Protein AF-A0A3D4UV25-F1 (afdb_monomer)

Solvent-accessible surface area (backbone atoms only — not comparable to full-atom values): 16258 Å² total; per-residue (Å²): 120,81,22,69,70,37,83,68,97,74,70,83,81,81,76,84,89,84,85,90,83,86,88,82,89,86,90,84,88,84,86,87,83,87,85,79,83,88,78,89,82,81,85,87,82,91,79,83,92,78,91,78,96,72,92,71,80,74,75,76,76,70,78,67,62,40,80,43,75,57,97,85,44,80,42,79,39,42,65,65,55,51,53,50,47,52,51,49,50,51,51,49,52,51,51,52,51,51,52,52,50,51,51,54,51,52,52,51,51,51,51,52,51,48,51,52,49,53,49,53,52,50,54,50,52,52,51,50,53,52,53,51,50,51,54,50,53,65,68,69,34,72,62,55,61,51,33,48,74,76,38,53,67,63,32,52,52,51,53,51,52,50,53,52,51,50,52,50,51,50,51,52,52,49,52,51,50,49,51,53,49,49,53,51,50,53,52,41,50,55,24,46,53,54,30,33,75,77,34,61,52,65,68,31,94,86,40,18,68,61,47,49,52,52,48,53,53,47,45,40,76,76,68,49,50,72,65,60,50,26,46,40,43,60,34,67,59,53,53,54,50,50,52,53,44,53,51,50,54,49,60,69,43,46,65,57,52,52,54,50,62,73,68,50,81,80,90,126

pLDDT: mean 77.45, std 23.45, range [26.19, 97.38]

Mean predicted aligned error: 16.04 Å

Sequence (268 aa):
IAGILDPKKGQPKKKPEEPKAEPSEAPETQEVQNSQAQSEATNEQASENTETEETTTELQEEPNLHQVKVQGQEIEVSLDELKAGYSRDSDYRQKTHNLGIEKRELDSQRESLRQTYDTRLSELNELIATADATVRQEQGSEDLQKLWEEDPTAAARLDYQMRQRNRQLDDVRTKAREAQTKQYEDFLNTQRELAAQKIPEYNDPNKADQFKVNMRNSLRSYGFNDQEIGQLADHRFLMVARDAMSYKNLKDKKPIVQKKVANAPKVV

Foldseek 3Di:
DFALLDPPPDDPPPDDDDDDDDDDDDDDDDDDDDDDDDDDDDDDDDDDDDDDDDPDPPPPPPQPWDFDADPRDTDTDGPVVVVVVVVVVVVVVVVVVVVVVVVVVVVVVVVVVVVVLVVVLVVLVVVLVVLVVVLCCVVPDPVLVVCCVVPVVVSVVVVVVSVVSVVVSVVSVVVSVVSVVVVLVVLLVVQNVVLCVVPVQCPPPVRNVVLSVLLVVLVVVVVDDPVNSRHHHHSVVVVVSVVSSVVVVVVVCVVVVVVVVVPDDDDD

Structure (mmCIF, N/CA/C/O backbone):
data_AF-A0A3D4UV25-F1
#
_entry.id   AF-A0A3D4UV25-F1
#
loop_
_atom_site.group_PDB
_atom_site.id
_atom_site.type_symbol
_atom_site.label_atom_id
_atom_site.label_alt_id
_atom_site.label_comp_id
_atom_site.label_asym_id
_atom_site.label_entity_id
_atom_site.label_seq_id
_atom_site.pdbx_PDB_ins_code
_atom_site.Cartn_x
_atom_site.Cartn_y
_atom_site.Cartn_z
_atom_site.occupancy
_atom_site.B_iso_or_equiv
_atom_site.auth_seq_id
_atom_site.auth_comp_id
_atom_site.auth_asym_id
_atom_site.auth_atom_id
_atom_site.pdbx_PDB_model_num
ATOM 1 N N . ILE A 1 1 ? -2.736 -10.925 -5.682 1.00 62.03 1 ILE A N 1
ATOM 2 C CA . ILE A 1 1 ? -2.041 -10.492 -4.450 1.00 62.03 1 ILE A CA 1
ATOM 3 C C . ILE A 1 1 ? -2.816 -11.051 -3.258 1.00 62.03 1 ILE A C 1
ATOM 5 O O . ILE A 1 1 ? -4.027 -11.181 -3.384 1.00 62.03 1 ILE A O 1
ATOM 9 N N . ALA A 1 2 ? -2.146 -11.471 -2.183 1.00 81.44 2 ALA A N 1
ATOM 10 C CA . ALA A 1 2 ? -2.800 -12.074 -1.017 1.00 81.44 2 ALA A CA 1
ATOM 11 C C . ALA A 1 2 ? -3.431 -10.998 -0.116 1.00 81.44 2 ALA A C 1
ATOM 13 O O . ALA A 1 2 ? -2.785 -9.998 0.180 1.00 81.44 2 ALA A O 1
ATOM 14 N N . GLY A 1 3 ? -4.668 -11.214 0.318 1.00 84.25 3 GLY A N 1
ATOM 15 C CA . GLY A 1 3 ? -5.468 -10.340 1.171 1.00 84.25 3 GLY A CA 1
ATOM 16 C C . GLY A 1 3 ? -5.270 -10.605 2.666 1.00 84.25 3 GLY A C 1
ATOM 17 O O . GLY A 1 3 ? -4.320 -11.262 3.091 1.00 84.25 3 GLY A O 1
ATOM 18 N N . ILE A 1 4 ? -6.177 -10.086 3.493 1.00 88.56 4 ILE A N 1
ATOM 19 C CA . ILE A 1 4 ? -6.105 -10.167 4.960 1.00 88.56 4 ILE A CA 1
ATOM 20 C C . ILE A 1 4 ? -6.661 -11.486 5.531 1.00 88.56 4 ILE A C 1
ATOM 22 O O . ILE A 1 4 ? -6.301 -11.868 6.640 1.00 88.56 4 ILE A O 1
ATOM 26 N N . LEU A 1 5 ? -7.470 -12.237 4.772 1.00 84.06 5 LEU A N 1
ATOM 27 C CA . LEU A 1 5 ? -7.938 -13.584 5.160 1.00 84.06 5 LEU A CA 1
ATOM 28 C C . LEU A 1 5 ? -7.051 -14.730 4.676 1.00 84.06 5 LEU A C 1
ATOM 30 O O . LEU A 1 5 ? -7.314 -15.891 5.008 1.00 84.06 5 LEU A O 1
ATOM 34 N N . ASP A 1 6 ? -6.041 -14.436 3.864 1.00 76.38 6 ASP A N 1
ATOM 35 C CA . ASP A 1 6 ? -5.131 -15.463 3.391 1.00 76.38 6 ASP A CA 1
ATOM 36 C C . ASP A 1 6 ? -4.106 -15.763 4.494 1.00 76.38 6 ASP A C 1
ATOM 38 O O . ASP A 1 6 ? -3.425 -14.841 4.964 1.00 76.38 6 ASP A O 1
ATOM 42 N N . PRO A 1 7 ? -3.982 -17.012 4.971 1.00 55.16 7 PRO A N 1
ATOM 43 C CA . PRO A 1 7 ? -2.885 -17.372 5.855 1.00 55.16 7 PRO A CA 1
ATOM 44 C C . PRO A 1 7 ? -1.559 -17.198 5.096 1.00 55.16 7 PRO A C 1
ATOM 46 O O . PRO A 1 7 ? -1.133 -18.084 4.356 1.00 55.16 7 PRO A O 1
ATOM 49 N N . LYS A 1 8 ? -0.878 -16.051 5.250 1.00 52.59 8 LYS A N 1
ATOM 50 C CA . LYS A 1 8 ? 0.473 -15.874 4.690 1.00 52.59 8 LYS A CA 1
ATOM 51 C C . LYS A 1 8 ? 1.382 -17.003 5.214 1.00 52.59 8 LYS A C 1
ATOM 53 O O . LYS A 1 8 ? 1.502 -17.204 6.422 1.00 52.59 8 LYS A O 1
ATOM 58 N N . LYS A 1 9 ? 2.071 -17.680 4.281 1.00 42.34 9 LYS A N 1
ATOM 59 C CA . LYS A 1 9 ? 3.223 -18.601 4.438 1.00 42.34 9 LYS A CA 1
ATOM 60 C C . LYS A 1 9 ? 4.442 -17.935 5.128 1.00 42.34 9 LYS A C 1
ATOM 62 O O . LYS A 1 9 ? 5.547 -17.976 4.599 1.00 42.34 9 LYS A O 1
ATOM 67 N N . GLY A 1 10 ? 4.258 -17.276 6.269 1.00 34.34 10 GLY A N 1
ATOM 68 C CA . GLY A 1 10 ? 5.270 -16.389 6.855 1.00 34.34 10 GLY A CA 1
ATOM 69 C C . GLY A 1 10 ? 5.262 -16.293 8.378 1.00 34.34 10 GLY A C 1
ATOM 70 O O . GLY A 1 10 ? 5.839 -15.356 8.913 1.00 34.34 10 GLY A O 1
ATOM 71 N N . GLN A 1 11 ? 4.636 -17.235 9.086 1.00 30.36 11 GLN A N 1
ATOM 72 C CA . GLN A 1 11 ? 4.956 -17.456 10.497 1.00 30.36 11 GLN A CA 1
ATOM 73 C C . GLN A 1 11 ? 6.028 -18.550 10.585 1.00 30.36 11 GLN A C 1
ATOM 75 O O . GLN A 1 11 ? 5.861 -19.601 9.953 1.00 30.36 11 GLN A O 1
ATOM 80 N N . PRO A 1 12 ? 7.128 -18.345 11.333 1.00 31.11 12 PRO A N 1
ATOM 81 C CA . PRO A 1 12 ? 8.062 -19.426 11.594 1.00 31.11 12 PRO A CA 1
ATOM 82 C C . PRO A 1 12 ? 7.297 -20.535 12.318 1.00 31.11 12 PRO A C 1
ATOM 84 O O . PRO A 1 12 ? 6.666 -20.301 13.349 1.00 31.11 12 PRO A O 1
ATOM 87 N N . LYS A 1 13 ? 7.331 -21.749 11.757 1.00 29.02 13 LYS A N 1
ATOM 88 C CA . LYS A 1 13 ? 6.866 -22.962 12.433 1.00 29.02 13 LYS A CA 1
ATOM 89 C C . LYS A 1 13 ? 7.574 -23.043 13.789 1.00 29.02 13 LYS A C 1
ATOM 91 O O . LYS A 1 13 ? 8.743 -23.421 13.834 1.00 29.02 13 LYS A O 1
ATOM 96 N N . LYS A 1 14 ? 6.879 -22.735 14.887 1.00 34.31 14 LYS A N 1
ATOM 97 C CA . LYS A 1 14 ? 7.285 -23.223 16.206 1.00 34.31 14 LYS A CA 1
ATOM 98 C C . LYS A 1 14 ? 7.154 -24.744 16.165 1.00 34.31 14 LYS A C 1
ATOM 100 O O . LYS A 1 14 ? 6.052 -25.279 16.076 1.00 34.31 14 LYS A O 1
ATOM 105 N N . LYS A 1 15 ? 8.297 -25.428 16.121 1.00 29.48 15 LYS A N 1
ATOM 106 C CA . LYS A 1 15 ? 8.382 -26.856 16.435 1.00 29.48 15 LYS A CA 1
ATOM 107 C C . LYS A 1 15 ? 8.291 -27.018 17.967 1.00 29.48 15 LYS A C 1
ATOM 109 O O . LYS A 1 15 ? 8.676 -26.089 18.673 1.00 29.48 15 LYS A O 1
ATOM 114 N N . PRO A 1 16 ? 7.738 -28.140 18.452 1.00 32.97 16 PRO A N 1
ATOM 115 C CA . PRO A 1 16 ? 7.166 -28.267 19.792 1.00 32.97 16 PRO A CA 1
ATOM 116 C C . PRO A 1 16 ? 8.213 -28.504 20.891 1.00 32.97 16 PRO A C 1
ATOM 118 O O . PRO A 1 16 ? 9.221 -29.170 20.655 1.00 32.97 16 PRO A O 1
ATOM 121 N N . GLU A 1 17 ? 7.933 -27.962 22.079 1.00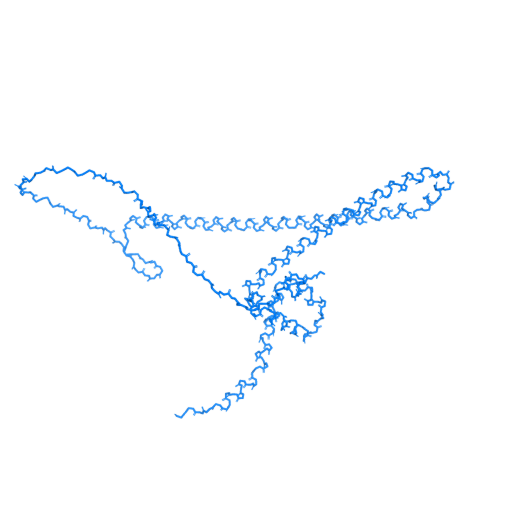 32.03 17 GLU A N 1
ATOM 122 C CA . GLU A 1 17 ? 8.605 -28.259 23.352 1.00 32.03 17 GLU A CA 1
ATOM 123 C C . GLU A 1 17 ? 8.221 -29.641 23.888 1.00 32.03 17 GLU A C 1
ATOM 125 O O . GLU A 1 17 ? 7.055 -30.023 23.804 1.00 32.03 17 GLU A O 1
ATOM 130 N N . GLU A 1 18 ? 9.209 -30.348 24.452 1.00 31.59 18 GLU A N 1
ATOM 131 C CA . GLU A 1 18 ? 9.268 -30.883 25.836 1.00 31.59 18 GLU A CA 1
ATOM 132 C C . GLU A 1 18 ? 10.431 -31.909 25.959 1.00 31.59 18 GLU A C 1
ATOM 134 O O . GLU A 1 18 ? 10.830 -32.472 24.936 1.00 31.59 18 GLU A O 1
ATOM 139 N N . PRO A 1 19 ? 10.934 -32.295 27.159 1.00 37.91 19 PRO A N 1
ATOM 140 C CA . PRO A 1 19 ? 10.972 -31.600 28.457 1.00 37.91 19 PRO A CA 1
ATOM 141 C C . PRO A 1 19 ? 12.306 -31.780 29.263 1.00 37.91 19 PRO A C 1
ATOM 143 O O . PRO A 1 19 ? 13.092 -32.688 29.016 1.00 37.91 19 PRO A O 1
ATOM 146 N N . LYS A 1 20 ? 12.463 -30.951 30.314 1.00 27.69 20 LYS A N 1
ATOM 147 C CA . LYS A 1 20 ? 13.090 -31.194 31.648 1.00 27.69 20 LYS A CA 1
ATOM 148 C C . LYS A 1 20 ? 14.595 -31.538 31.793 1.00 27.69 20 LYS A C 1
ATOM 150 O O . LYS A 1 20 ? 15.005 -32.648 31.481 1.00 27.69 20 LYS A O 1
ATOM 155 N N . ALA A 1 21 ? 15.339 -30.661 32.489 1.00 27.00 21 ALA A N 1
ATOM 156 C CA . ALA A 1 21 ? 16.221 -30.998 33.629 1.00 27.00 21 ALA A CA 1
ATOM 157 C C . ALA A 1 21 ? 16.822 -29.730 34.297 1.00 27.00 21 ALA A C 1
ATOM 159 O O . ALA A 1 21 ? 17.686 -29.072 33.731 1.00 27.00 21 ALA A O 1
ATOM 160 N N . GLU A 1 22 ? 16.371 -29.423 35.514 1.00 27.09 22 GLU A N 1
ATOM 161 C CA . GLU A 1 22 ? 17.180 -28.856 36.619 1.00 27.09 22 GLU A CA 1
ATOM 162 C C . GLU A 1 22 ? 17.743 -30.044 37.448 1.00 27.09 22 GLU A C 1
ATOM 164 O O . GLU A 1 22 ? 17.263 -31.161 37.199 1.00 27.09 22 GLU A O 1
ATOM 169 N N . PRO A 1 23 ? 18.661 -29.904 38.445 1.00 38.94 23 PRO A N 1
ATOM 170 C CA . PRO A 1 23 ? 19.111 -28.691 39.168 1.00 38.94 23 PRO A CA 1
ATOM 171 C C . PRO A 1 23 ? 20.641 -28.606 39.452 1.00 38.94 23 PRO A C 1
ATOM 173 O O . PRO A 1 23 ? 21.367 -29.567 39.217 1.00 38.94 23 PRO A O 1
ATOM 176 N N . SER A 1 24 ? 21.126 -27.488 40.024 1.00 26.19 24 SER A N 1
ATOM 177 C CA . SER A 1 24 ? 21.941 -27.469 41.269 1.00 26.19 24 SER A CA 1
ATOM 178 C C . SER A 1 24 ? 22.409 -26.051 41.671 1.00 26.19 24 SER A C 1
ATOM 180 O O . SER A 1 24 ? 22.966 -25.322 40.857 1.00 26.19 24 SER A O 1
ATOM 182 N N . GLU A 1 25 ? 22.175 -25.748 42.956 1.00 28.92 25 GLU A N 1
ATOM 183 C CA . GLU A 1 25 ? 22.780 -24.808 43.937 1.00 28.92 25 GLU A CA 1
ATOM 184 C C . GLU A 1 25 ? 24.216 -24.293 43.678 1.00 28.92 25 GLU A C 1
ATOM 186 O O . GLU A 1 25 ? 25.006 -25.005 43.070 1.00 28.92 25 GLU A O 1
ATOM 191 N N . ALA A 1 26 ? 24.722 -23.166 44.213 1.00 29.86 26 ALA A N 1
ATOM 192 C CA . ALA A 1 26 ? 24.245 -22.034 45.036 1.00 29.86 26 ALA A CA 1
ATOM 193 C C . ALA A 1 26 ? 25.405 -20.969 45.079 1.00 29.86 26 ALA A C 1
ATOM 195 O O . ALA A 1 26 ? 26.185 -20.936 44.131 1.00 29.86 26 ALA A O 1
ATOM 196 N N . PRO A 1 27 ? 25.564 -20.087 46.092 1.00 36.47 27 PRO A N 1
ATOM 197 C CA . PRO A 1 27 ? 25.224 -18.661 46.046 1.00 36.47 27 PRO A CA 1
ATOM 198 C C . PRO A 1 27 ? 26.434 -17.708 46.191 1.00 36.47 27 PRO A C 1
ATOM 200 O O . PRO A 1 27 ? 27.452 -18.076 46.768 1.00 36.47 27 PRO A O 1
ATOM 203 N N . GLU A 1 28 ? 26.287 -16.436 45.807 1.00 26.69 28 GLU A N 1
ATOM 204 C CA . GLU A 1 28 ? 27.118 -15.370 46.384 1.00 26.69 28 GLU A CA 1
ATOM 205 C C . GLU A 1 28 ? 26.367 -14.028 46.452 1.00 26.69 28 GLU A C 1
ATOM 207 O O . GLU A 1 28 ? 25.747 -13.556 45.501 1.00 26.69 28 GLU A O 1
ATOM 212 N N . THR A 1 29 ? 26.380 -13.484 47.663 1.00 27.12 29 THR A N 1
ATOM 213 C CA . THR A 1 29 ? 25.919 -12.183 48.160 1.00 27.12 29 THR A CA 1
ATOM 214 C C . THR A 1 29 ? 26.538 -10.983 47.443 1.00 27.12 29 THR A C 1
ATOM 216 O O . THR A 1 29 ? 27.740 -11.002 47.217 1.00 27.12 29 THR A O 1
ATOM 219 N N . GLN A 1 30 ? 25.784 -9.885 47.272 1.00 28.39 30 GLN A N 1
ATOM 220 C CA . GLN A 1 30 ? 26.096 -8.585 47.904 1.00 28.39 30 GLN A CA 1
ATOM 221 C C . GLN A 1 30 ? 25.081 -7.468 47.581 1.00 28.39 30 GLN A C 1
ATOM 223 O O . GLN A 1 30 ? 24.730 -7.209 46.437 1.00 28.39 30 GLN A O 1
ATOM 228 N N . GLU A 1 31 ? 24.664 -6.839 48.680 1.00 28.95 31 GLU A N 1
ATOM 229 C CA . GLU A 1 31 ? 24.433 -5.411 48.933 1.00 28.95 31 GLU A CA 1
ATOM 230 C C . GLU A 1 31 ? 23.412 -4.587 48.132 1.00 28.95 31 GLU A C 1
ATOM 232 O O . GLU A 1 31 ? 23.549 -4.222 46.969 1.00 28.95 31 GLU A O 1
ATOM 237 N N . VAL A 1 32 ? 22.400 -4.196 48.905 1.00 30.34 32 VAL A N 1
ATOM 238 C CA . VAL A 1 32 ? 21.340 -3.237 48.638 1.00 30.34 32 VAL A CA 1
ATOM 239 C C . VAL A 1 32 ? 21.904 -1.833 48.863 1.00 30.34 32 VAL A C 1
ATOM 241 O O . VAL A 1 32 ? 22.335 -1.527 49.974 1.00 30.34 32 VAL A O 1
ATOM 244 N N . GLN A 1 33 ? 21.868 -0.958 47.855 1.00 28.28 33 GLN A N 1
ATOM 245 C CA . GLN A 1 33 ? 22.152 0.466 48.046 1.00 28.28 33 GLN A CA 1
ATOM 246 C C . GLN A 1 33 ? 20.902 1.298 47.751 1.00 28.28 33 GLN A C 1
ATOM 248 O O . GLN A 1 33 ? 20.505 1.536 46.613 1.00 28.28 33 GLN A O 1
ATOM 253 N N . ASN A 1 34 ? 20.268 1.690 48.852 1.00 27.69 34 ASN A N 1
ATOM 254 C CA . ASN A 1 34 ? 19.171 2.634 48.963 1.00 27.69 34 ASN A CA 1
ATOM 255 C C . ASN A 1 34 ? 19.712 4.054 48.700 1.00 27.69 34 ASN A C 1
ATOM 257 O O . ASN A 1 34 ? 20.636 4.482 49.388 1.00 27.69 34 ASN A O 1
ATOM 261 N N . SER A 1 35 ? 19.164 4.780 47.723 1.00 31.55 35 SER A N 1
ATOM 262 C CA . SER A 1 35 ? 19.480 6.199 47.490 1.00 31.55 35 SER A CA 1
ATOM 263 C C . SER A 1 35 ? 18.238 7.030 47.784 1.00 31.55 35 SER A C 1
ATOM 265 O O . SER A 1 35 ? 17.277 7.041 47.018 1.00 31.55 35 SER A O 1
ATOM 267 N N . GLN A 1 36 ? 18.264 7.675 48.946 1.00 30.92 36 GLN A N 1
ATOM 268 C CA . GLN A 1 36 ? 17.215 8.530 49.482 1.00 30.92 36 GLN A CA 1
ATOM 269 C C . GLN A 1 36 ? 17.491 9.977 49.055 1.00 30.92 36 GLN A C 1
ATOM 271 O O . GLN A 1 36 ? 18.615 10.462 49.171 1.00 30.92 36 GLN A O 1
ATOM 276 N N . ALA A 1 37 ? 16.463 10.635 48.518 1.00 33.09 37 ALA A N 1
ATOM 277 C CA . ALA A 1 37 ? 16.519 12.007 48.043 1.00 33.09 37 ALA A CA 1
ATOM 278 C C . ALA A 1 37 ? 16.671 13.011 49.198 1.00 33.09 37 ALA A C 1
ATOM 280 O O . ALA A 1 37 ? 16.111 12.855 50.280 1.00 33.09 37 ALA A O 1
ATOM 281 N N . GLN A 1 38 ? 17.458 14.032 48.891 1.00 29.27 38 GLN A N 1
ATOM 282 C CA . GLN A 1 38 ? 17.957 15.127 49.705 1.00 29.27 38 GLN A CA 1
ATOM 283 C C . GLN A 1 38 ? 16.834 16.085 50.140 1.00 29.27 38 GLN A C 1
ATOM 285 O O . GLN A 1 38 ? 16.169 16.685 49.299 1.00 29.27 38 GLN A O 1
ATOM 290 N N . SER A 1 39 ? 16.645 16.240 51.450 1.00 31.77 39 SER A N 1
ATOM 291 C CA . SER A 1 39 ? 15.840 17.293 52.078 1.00 31.77 39 SER A CA 1
ATOM 292 C C . SER A 1 39 ? 16.765 18.376 52.646 1.00 31.77 39 SER A C 1
ATOM 294 O O . SER A 1 39 ? 17.667 18.089 53.432 1.00 31.77 39 SER A O 1
ATOM 296 N N . GLU A 1 40 ? 16.554 19.622 52.219 1.00 31.58 40 GLU A N 1
ATOM 297 C CA . GLU A 1 40 ? 17.221 20.813 52.753 1.00 31.58 40 GLU A CA 1
ATOM 298 C C . GLU A 1 40 ? 16.752 21.097 54.185 1.00 31.58 40 GLU A C 1
ATOM 300 O O . GLU A 1 40 ? 15.568 21.303 54.449 1.00 31.58 40 GLU A O 1
ATOM 305 N N . ALA A 1 41 ? 17.711 21.113 55.109 1.00 29.08 41 ALA A N 1
ATOM 306 C CA . ALA A 1 41 ? 17.542 21.547 56.484 1.00 29.08 41 ALA A CA 1
ATOM 307 C C . ALA A 1 41 ? 17.703 23.072 56.571 1.00 29.08 41 ALA A C 1
ATOM 309 O O . ALA A 1 41 ? 18.764 23.607 56.247 1.00 29.08 41 ALA A O 1
ATOM 310 N N . THR A 1 42 ? 16.670 23.762 57.054 1.00 29.31 42 THR A N 1
ATOM 311 C CA . THR A 1 42 ? 16.772 25.155 57.505 1.00 29.31 42 THR A CA 1
ATOM 312 C C . THR A 1 42 ? 16.855 25.173 59.031 1.00 29.31 42 THR A C 1
ATOM 314 O O . THR A 1 42 ? 15.899 24.851 59.722 1.00 29.31 42 THR A O 1
ATOM 317 N N . ASN A 1 43 ? 18.064 25.487 59.490 1.00 29.91 43 ASN A N 1
ATOM 318 C CA . ASN A 1 43 ? 18.533 26.011 60.775 1.00 29.91 43 ASN A CA 1
ATOM 319 C C . ASN A 1 43 ? 17.511 26.227 61.925 1.00 29.91 43 ASN A C 1
ATOM 321 O O . ASN A 1 43 ? 16.691 27.142 61.871 1.00 29.91 43 ASN A O 1
ATOM 325 N N . GLU A 1 44 ? 17.681 25.485 63.026 1.00 30.55 44 GLU A N 1
ATOM 326 C CA . GLU A 1 44 ? 17.170 25.817 64.365 1.00 30.55 44 GLU A CA 1
ATOM 327 C C . GLU A 1 44 ? 18.315 26.396 65.216 1.00 30.55 44 GLU A C 1
ATOM 329 O O . GLU A 1 44 ? 19.332 25.739 65.444 1.00 30.55 44 GLU A O 1
ATOM 334 N N . GLN A 1 45 ? 18.137 27.613 65.736 1.00 33.75 45 GLN A N 1
ATOM 335 C CA . GLN A 1 45 ? 18.866 28.103 66.908 1.00 33.75 45 GLN A CA 1
ATOM 336 C C . GLN A 1 45 ? 17.856 28.421 68.008 1.00 33.75 45 GLN A C 1
ATOM 338 O O . GLN A 1 45 ? 16.970 29.255 67.839 1.00 33.75 45 GLN A O 1
ATOM 343 N N . ALA A 1 46 ? 18.017 27.736 69.137 1.00 31.86 46 ALA A N 1
ATOM 344 C CA . ALA A 1 46 ? 17.284 27.966 70.368 1.00 31.86 46 ALA A CA 1
ATOM 345 C C . ALA A 1 46 ? 17.781 29.233 71.083 1.00 31.86 46 ALA A C 1
ATOM 347 O O . ALA A 1 46 ? 18.990 29.418 71.230 1.00 31.86 46 ALA A O 1
ATOM 348 N N . SER A 1 47 ? 16.856 30.040 71.609 1.00 29.78 47 SER A N 1
ATOM 349 C CA . SER A 1 47 ? 17.107 30.858 72.799 1.00 29.78 47 SER A CA 1
ATOM 350 C C . SER A 1 47 ? 15.804 31.169 73.543 1.00 29.78 47 SER A C 1
ATOM 352 O O . SER A 1 47 ? 14.937 31.860 73.029 1.00 29.78 47 SER A O 1
ATOM 354 N N . GLU A 1 48 ? 15.740 30.614 74.753 1.00 29.22 48 GLU A N 1
ATOM 355 C CA . GLU A 1 48 ? 15.236 31.184 76.012 1.00 29.22 48 GLU A CA 1
ATOM 356 C C . GLU A 1 48 ? 13.782 31.686 76.161 1.00 29.22 48 GLU A C 1
ATOM 358 O O . GLU A 1 48 ? 13.334 32.652 75.555 1.00 29.22 48 GLU A O 1
ATOM 363 N N . ASN A 1 49 ? 13.094 31.045 77.115 1.00 32.66 49 ASN A N 1
ATOM 364 C CA . ASN A 1 49 ? 11.847 31.463 77.754 1.00 32.66 49 ASN A CA 1
ATOM 365 C C . ASN A 1 49 ? 11.915 32.892 78.310 1.00 32.66 49 ASN A C 1
ATOM 367 O O . ASN A 1 49 ? 12.784 33.189 79.127 1.00 32.66 49 ASN A O 1
ATOM 371 N N . THR A 1 50 ? 10.890 33.702 78.045 1.00 30.44 50 THR A N 1
ATOM 372 C CA . THR A 1 50 ? 10.292 34.583 79.061 1.00 30.44 50 THR A CA 1
ATOM 373 C C . THR A 1 50 ? 8.807 34.770 78.752 1.00 30.44 50 THR A C 1
ATOM 375 O O . THR A 1 50 ? 8.417 35.144 77.651 1.00 30.44 50 THR A O 1
ATOM 378 N N . GLU A 1 51 ? 7.996 34.444 79.747 1.00 38.81 51 GLU A N 1
ATOM 379 C CA . GLU A 1 51 ? 6.543 34.533 79.812 1.00 38.81 51 GLU A CA 1
ATOM 380 C C . GLU A 1 51 ? 6.105 35.990 80.033 1.00 38.81 51 GLU A C 1
ATOM 382 O O . GLU A 1 51 ? 6.507 36.595 81.023 1.00 38.81 51 GLU A O 1
ATOM 387 N N . THR A 1 52 ? 5.265 36.532 79.145 1.00 32.19 52 THR A N 1
ATOM 388 C CA . THR A 1 52 ? 4.311 37.613 79.457 1.00 32.19 52 THR A CA 1
ATOM 389 C C . THR A 1 52 ? 3.153 37.581 78.461 1.00 32.19 52 THR A C 1
ATOM 391 O O . THR A 1 52 ? 3.367 37.588 77.250 1.00 32.19 52 THR A O 1
ATOM 394 N N . GLU A 1 53 ? 1.935 37.536 79.001 1.00 39.91 53 GLU A N 1
ATOM 395 C CA . GLU A 1 53 ? 0.654 37.631 78.303 1.00 39.91 53 GLU A CA 1
ATOM 396 C C . GLU A 1 53 ? 0.547 38.906 77.455 1.00 39.91 53 GLU A C 1
ATOM 398 O O . GLU A 1 53 ? 0.536 40.006 77.998 1.00 39.91 53 GLU A O 1
ATOM 403 N N . GLU A 1 54 ? 0.329 38.753 76.150 1.00 34.03 54 GLU A N 1
ATOM 404 C CA . GLU A 1 54 ? -0.506 39.670 75.375 1.00 34.03 54 GLU A CA 1
ATOM 405 C C . GLU A 1 54 ? -1.339 38.848 74.390 1.00 34.03 54 GLU A C 1
ATOM 407 O O . GLU A 1 54 ? -0.827 38.181 73.490 1.00 34.03 54 GLU A O 1
ATOM 412 N N . THR A 1 55 ? -2.653 38.878 74.593 1.00 35.97 55 THR A N 1
ATOM 413 C CA . THR A 1 55 ? -3.667 38.274 73.733 1.00 35.97 55 THR A CA 1
ATOM 414 C C . THR A 1 55 ? -3.647 38.942 72.357 1.00 35.97 55 THR A C 1
ATOM 416 O O . THR A 1 55 ? -4.445 39.833 72.069 1.00 35.97 55 THR A O 1
ATOM 419 N N . THR A 1 56 ? -2.746 38.506 71.479 1.00 32.91 56 THR A N 1
ATOM 420 C CA . THR A 1 56 ? -2.892 38.731 70.041 1.00 32.91 56 THR A CA 1
ATOM 421 C C . THR A 1 56 ? -3.928 37.735 69.550 1.00 32.91 56 THR A C 1
ATOM 423 O O . THR A 1 56 ? -3.704 36.529 69.525 1.00 32.91 56 THR A O 1
ATOM 426 N N . THR A 1 57 ? -5.106 38.246 69.207 1.00 37.00 57 THR A N 1
ATOM 427 C CA . THR A 1 57 ? -6.093 37.487 68.443 1.00 37.00 57 THR A CA 1
ATOM 428 C C . THR A 1 57 ? -5.484 37.237 67.064 1.00 37.00 57 THR A C 1
ATOM 430 O O . THR A 1 57 ? -5.581 38.087 66.182 1.00 37.00 57 THR A O 1
ATOM 433 N N . GLU A 1 58 ? -4.812 36.099 66.880 1.00 40.78 58 GLU A N 1
ATOM 434 C CA . GLU A 1 58 ? -4.655 35.506 65.555 1.00 40.78 58 GLU A CA 1
ATOM 435 C C . GLU A 1 58 ? -6.075 35.259 65.041 1.00 40.78 58 GLU A C 1
ATOM 437 O O . GLU A 1 58 ? -6.753 34.313 65.446 1.00 40.78 58 GLU A O 1
ATOM 442 N N . LEU A 1 59 ? -6.564 36.148 64.173 1.00 40.31 59 LEU A N 1
ATOM 443 C CA . LEU A 1 59 ? -7.584 35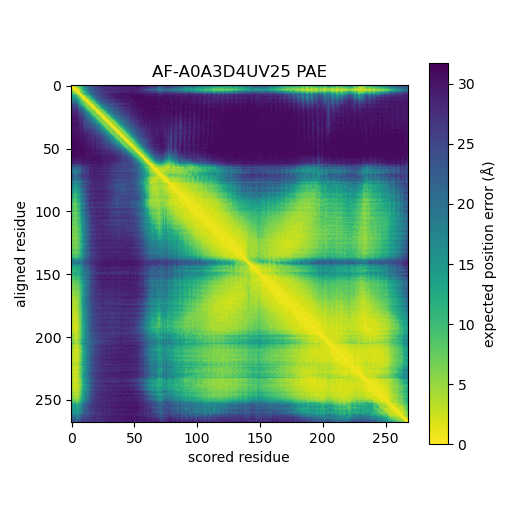.752 63.217 1.00 40.31 59 LEU A CA 1
ATOM 444 C C . LEU A 1 59 ? -6.955 34.629 62.395 1.00 40.31 59 LEU A C 1
ATOM 446 O O . LEU A 1 59 ? -6.209 34.884 61.452 1.00 40.31 59 LEU A O 1
ATOM 450 N N . GLN A 1 60 ? -7.233 33.386 62.776 1.00 43.56 60 GLN A N 1
ATOM 451 C CA . GLN A 1 60 ? -7.189 32.281 61.837 1.00 43.56 60 GLN A CA 1
ATOM 452 C C . GLN A 1 60 ? -8.133 32.679 60.700 1.00 43.56 60 GLN A C 1
ATOM 454 O O . GLN A 1 60 ? -9.352 32.650 60.862 1.00 43.56 60 GLN A O 1
ATOM 459 N N . GLU A 1 61 ? -7.575 33.149 59.582 1.00 54.94 61 GLU A N 1
ATOM 460 C CA . GLU A 1 61 ? -8.289 33.184 58.311 1.00 54.94 61 GLU A CA 1
ATOM 461 C C . GLU A 1 61 ? -8.717 31.742 58.047 1.00 54.94 61 GLU A C 1
ATOM 463 O O . GLU A 1 61 ? -7.921 30.905 57.619 1.00 54.94 61 GLU A O 1
ATOM 468 N N . GLU A 1 62 ? -9.967 31.422 58.385 1.00 57.56 62 GLU A N 1
ATOM 469 C CA . GLU A 1 62 ? -10.579 30.180 57.948 1.00 57.56 62 GLU A CA 1
ATOM 470 C C . GLU A 1 62 ? -10.388 30.112 56.429 1.00 57.56 62 GLU A C 1
ATOM 472 O O . GLU A 1 62 ? -10.706 31.086 55.729 1.00 57.56 62 GLU A O 1
ATOM 477 N N . PRO A 1 63 ? -9.825 29.017 55.888 1.00 61.19 63 PRO A N 1
ATOM 478 C CA . PRO A 1 63 ? -9.672 28.904 54.453 1.00 61.19 63 PRO A CA 1
ATOM 479 C C . PRO A 1 63 ? -11.070 29.027 53.847 1.00 61.19 63 PRO A C 1
ATOM 481 O O . PRO A 1 63 ? -11.934 28.196 54.118 1.00 61.19 63 PRO A O 1
ATOM 484 N N . ASN A 1 64 ? -11.304 30.085 53.061 1.00 70.06 64 ASN A N 1
ATOM 485 C CA . ASN A 1 64 ? -12.557 30.290 52.335 1.00 70.06 64 ASN A CA 1
ATOM 486 C C . ASN A 1 64 ? -12.716 29.146 51.320 1.00 70.06 64 ASN A C 1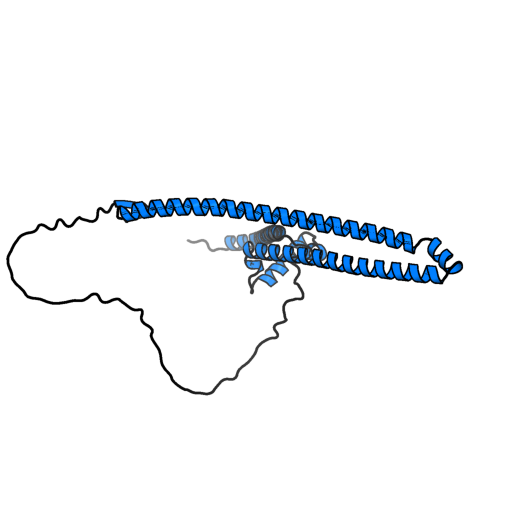
ATOM 488 O O . ASN A 1 64 ? -12.241 29.208 50.181 1.00 70.06 64 ASN A O 1
ATOM 492 N N . LEU A 1 65 ? -13.317 28.058 51.794 1.00 81.38 65 LEU A N 1
ATOM 493 C CA . LEU A 1 65 ? -13.640 26.853 51.053 1.00 81.38 65 LEU A CA 1
ATOM 494 C C . LEU A 1 65 ? -14.976 27.076 50.347 1.00 81.38 65 LEU A C 1
ATOM 496 O O . LEU A 1 65 ? -15.963 27.513 50.936 1.00 81.38 65 LEU A O 1
ATOM 500 N N . HIS A 1 66 ? -15.002 26.772 49.058 1.00 81.69 66 HIS A N 1
ATOM 501 C CA . HIS A 1 66 ? -16.169 26.893 48.205 1.00 81.69 66 HIS A CA 1
ATOM 502 C C . HIS A 1 66 ? -16.585 25.511 47.713 1.00 81.69 66 HIS A C 1
ATOM 504 O O . HIS A 1 66 ? -15.776 24.767 47.160 1.00 81.69 66 HIS A O 1
ATOM 510 N N . GLN A 1 67 ? -17.863 25.173 47.880 1.00 82.75 67 GLN A N 1
ATOM 511 C CA . GLN A 1 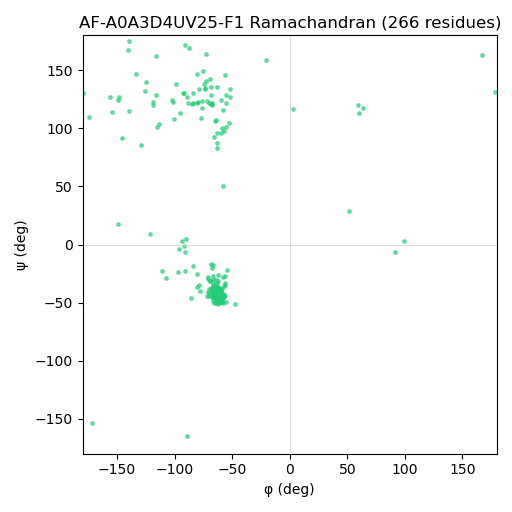67 ? -18.426 23.933 47.354 1.00 82.75 67 GLN A CA 1
ATOM 512 C C . GLN A 1 67 ? -18.655 24.053 45.846 1.00 82.75 67 GLN A C 1
ATOM 514 O O . GLN A 1 67 ? -19.451 24.873 45.385 1.00 82.75 67 GLN A O 1
ATOM 519 N N . VAL A 1 68 ? -17.966 23.216 45.069 1.00 82.12 68 VAL A N 1
ATOM 520 C CA . VAL A 1 68 ? -18.116 23.128 43.614 1.00 82.12 68 VAL A CA 1
ATOM 521 C C . VAL A 1 68 ? -18.435 21.703 43.196 1.00 82.12 68 VAL A C 1
ATOM 523 O O . VAL A 1 68 ? -17.899 20.728 43.716 1.00 82.12 68 VAL A O 1
ATOM 526 N N . LYS A 1 69 ? -19.347 21.583 42.228 1.00 85.25 69 LYS A N 1
ATOM 527 C CA . LYS A 1 69 ? -19.831 20.300 41.729 1.00 85.25 69 LYS A CA 1
ATOM 528 C C . LYS A 1 69 ? -19.056 19.872 40.488 1.00 85.25 69 LYS A C 1
ATOM 530 O O . LYS A 1 69 ? -19.203 20.476 39.427 1.00 85.25 69 LYS A O 1
ATOM 535 N N . VAL A 1 70 ? -18.286 18.793 40.597 1.00 80.19 70 VAL A N 1
ATOM 536 C CA . VAL A 1 70 ? -17.514 18.206 39.490 1.00 80.19 70 VAL A CA 1
ATOM 537 C C . VAL A 1 70 ? -18.016 16.786 39.251 1.00 80.19 70 VAL A C 1
ATOM 539 O O . VAL A 1 70 ? -18.061 15.973 40.166 1.00 80.19 70 VAL A O 1
ATOM 542 N N . GLN A 1 71 ? -18.461 16.487 38.025 1.00 76.12 71 GLN A N 1
ATOM 543 C CA . GLN A 1 71 ? -19.007 15.168 37.645 1.00 76.12 71 GLN A CA 1
ATOM 544 C C . GLN A 1 71 ? -20.114 14.629 38.581 1.00 76.12 71 GLN A C 1
ATOM 546 O O . GLN A 1 71 ? -20.304 13.425 38.718 1.00 76.12 71 GLN A O 1
ATOM 551 N N . GLY A 1 72 ? -20.875 15.526 39.214 1.00 82.81 72 GLY A N 1
ATOM 552 C CA . GLY A 1 72 ? -21.982 15.167 40.103 1.00 82.81 72 GLY A CA 1
ATOM 553 C C . GLY A 1 72 ? -21.619 15.020 41.584 1.00 82.81 72 GLY A C 1
ATOM 554 O O . GLY A 1 72 ? -22.544 14.902 42.383 1.00 82.81 72 GLY A O 1
ATOM 555 N N . GLN A 1 73 ? -20.338 15.097 41.958 1.00 82.56 73 GLN A N 1
ATOM 556 C CA . GLN A 1 73 ? -19.878 15.116 43.351 1.00 82.56 73 GLN A CA 1
ATOM 557 C C . GLN A 1 73 ? -19.590 16.550 43.808 1.00 82.56 73 GLN A C 1
ATOM 559 O O . GLN A 1 73 ? -19.045 17.347 43.044 1.00 82.56 73 GLN A O 1
ATOM 564 N N . GLU A 1 74 ? -19.986 16.880 45.034 1.00 84.88 74 GLU A N 1
ATOM 565 C CA . GLU A 1 74 ? -19.717 18.174 45.668 1.00 84.88 74 GLU A CA 1
ATOM 566 C C . GLU A 1 74 ? -18.366 18.100 46.382 1.00 84.88 74 GLU A C 1
ATOM 568 O O . GLU A 1 74 ? -18.141 17.210 47.201 1.00 84.88 74 GLU A O 1
ATOM 573 N N . ILE A 1 75 ? -17.450 18.990 46.003 1.00 83.75 75 ILE A N 1
ATOM 574 C CA . ILE A 1 75 ? -16.080 19.044 46.513 1.00 83.75 75 ILE A CA 1
ATOM 575 C C . ILE A 1 75 ? -15.841 20.457 47.035 1.00 83.75 75 ILE A C 1
ATOM 577 O O . ILE A 1 75 ? -16.147 21.436 46.355 1.00 83.75 75 ILE A O 1
ATOM 581 N N . GLU A 1 76 ? -15.291 20.561 48.237 1.00 84.12 76 GLU A N 1
ATOM 582 C CA . GLU A 1 76 ? -14.865 21.833 48.813 1.00 84.12 76 GLU A CA 1
ATOM 583 C C . GLU A 1 76 ? -13.459 22.175 48.321 1.00 84.12 76 GLU A C 1
ATOM 585 O O . GLU A 1 76 ? -12.519 21.400 48.489 1.00 84.12 76 GLU A O 1
ATOM 590 N N . VAL A 1 77 ? -13.321 23.328 47.669 1.00 85.25 77 VAL A N 1
ATOM 591 C CA . VAL A 1 77 ? -12.070 23.806 47.070 1.00 85.25 77 VAL A CA 1
ATOM 592 C C . VAL A 1 77 ? -11.830 25.267 47.431 1.00 85.25 77 VAL A C 1
ATOM 594 O O . VAL A 1 77 ? -12.770 26.046 47.564 1.00 85.25 77 VAL A O 1
ATOM 597 N N . SER A 1 78 ? -10.570 25.667 47.591 1.00 88.19 78 SER A N 1
ATOM 598 C CA . SER A 1 78 ? -10.215 27.069 47.839 1.00 88.19 78 SER A CA 1
ATOM 599 C C . SER A 1 78 ? -10.388 27.933 46.580 1.00 88.19 78 SER A C 1
ATOM 601 O O . SER A 1 78 ? -10.436 27.425 45.455 1.00 88.19 78 SER A O 1
ATOM 603 N N . LEU A 1 79 ? -10.428 29.263 46.739 1.00 85.44 79 LEU A N 1
ATOM 604 C CA . LEU A 1 79 ? -10.452 30.198 45.600 1.00 85.44 79 LEU A CA 1
ATOM 605 C C . LEU A 1 79 ? -9.273 30.016 44.636 1.00 85.44 79 LEU A C 1
ATOM 607 O O . LEU A 1 79 ? -9.438 30.188 43.426 1.00 85.44 79 LEU A O 1
ATOM 611 N N . ASP A 1 80 ? -8.096 29.675 45.153 1.00 86.06 80 ASP A N 1
ATOM 612 C CA . ASP A 1 80 ? -6.907 29.477 44.327 1.00 86.06 80 ASP A CA 1
ATOM 613 C C . ASP A 1 80 ? -7.021 28.218 43.465 1.00 86.06 80 ASP A C 1
ATOM 615 O O . ASP A 1 80 ? -6.684 28.265 42.280 1.00 86.06 80 ASP A O 1
ATOM 619 N N . GLU A 1 81 ? -7.596 27.131 43.992 1.00 87.25 81 GLU A N 1
ATOM 620 C CA . GLU A 1 81 ? -7.859 25.923 43.201 1.00 87.25 81 GLU A CA 1
ATOM 621 C C . GLU A 1 81 ? -8.963 26.156 42.158 1.00 87.25 81 GLU A C 1
ATOM 623 O O . GLU A 1 81 ? -8.886 25.614 41.059 1.00 87.25 81 GLU A O 1
ATOM 628 N N . LEU A 1 82 ? -9.942 27.031 42.422 1.00 85.69 82 LEU A N 1
ATOM 629 C CA . LEU A 1 82 ? -10.931 27.431 41.411 1.00 85.69 82 LEU A CA 1
ATOM 630 C C . LEU A 1 82 ? -10.315 28.223 40.259 1.00 85.69 82 LEU A C 1
ATOM 632 O O . LEU A 1 82 ? -10.591 27.937 39.090 1.00 85.69 82 LEU A O 1
ATOM 636 N N . LYS A 1 83 ? -9.454 29.199 40.566 1.00 86.81 83 LYS A N 1
ATOM 637 C CA . LYS A 1 83 ? -8.716 29.957 39.543 1.00 86.81 83 LYS A CA 1
ATOM 638 C C . LYS A 1 83 ? -7.784 29.040 38.751 1.00 86.81 83 LYS A C 1
ATOM 640 O O . LYS A 1 83 ? -7.752 29.115 37.521 1.00 86.81 83 LYS A O 1
ATOM 645 N N . ALA A 1 84 ? -7.068 28.146 39.437 1.00 88.75 84 ALA A N 1
ATOM 646 C CA . ALA A 1 84 ? -6.216 27.146 38.804 1.00 88.75 84 ALA A CA 1
ATOM 647 C C . ALA A 1 84 ? -7.033 26.177 37.937 1.00 88.75 84 ALA A C 1
ATOM 649 O O . ALA A 1 84 ? -6.626 25.877 36.818 1.00 88.75 84 ALA A O 1
ATOM 650 N N . GLY A 1 85 ? -8.204 25.741 38.401 1.00 88.75 85 GLY A N 1
ATOM 651 C CA . GLY A 1 85 ? -9.132 24.884 37.668 1.00 88.75 85 GLY A CA 1
ATOM 652 C C . GLY A 1 85 ? -9.649 25.537 36.389 1.00 88.75 85 GLY A C 1
ATOM 653 O O . GLY A 1 85 ? -9.610 24.909 35.335 1.00 88.75 85 GLY A O 1
ATOM 654 N N . TYR A 1 86 ? -10.050 26.812 36.444 1.00 89.38 86 TYR A N 1
ATOM 655 C CA . TYR A 1 86 ? -10.465 27.564 35.255 1.00 89.38 86 TYR A CA 1
ATOM 656 C C . TYR A 1 86 ? -9.316 27.746 34.254 1.00 89.38 86 TYR A C 1
ATOM 658 O O . TYR A 1 86 ? -9.502 27.544 33.055 1.00 89.38 86 TYR A O 1
ATOM 666 N N . SER A 1 87 ? -8.116 28.075 34.745 1.00 91.44 87 SER A N 1
ATOM 667 C CA . SER A 1 87 ? -6.911 28.176 33.913 1.00 91.44 87 SER A CA 1
ATOM 668 C C . SER A 1 87 ? -6.602 26.844 33.216 1.00 91.44 87 SER A C 1
ATOM 670 O O . SER A 1 87 ? -6.487 26.789 31.992 1.00 91.44 87 SER A O 1
ATOM 672 N N . ARG A 1 88 ? -6.594 25.739 33.975 1.00 93.94 88 ARG A N 1
ATOM 673 C CA . ARG A 1 88 ? -6.388 24.378 33.456 1.00 93.94 88 ARG A CA 1
ATOM 674 C C . ARG A 1 88 ? -7.479 23.957 32.465 1.00 93.94 88 ARG A C 1
ATOM 676 O O . ARG A 1 88 ? -7.145 23.346 31.457 1.00 93.94 88 ARG A O 1
ATOM 683 N N . ASP A 1 89 ? -8.754 24.260 32.721 1.00 91.44 89 ASP A N 1
ATOM 684 C CA . ASP A 1 89 ? -9.868 23.927 31.815 1.00 91.44 89 ASP A CA 1
ATOM 685 C C . ASP A 1 89 ? -9.777 24.721 30.507 1.00 91.44 89 ASP A C 1
ATOM 687 O O . ASP A 1 89 ? -9.904 24.146 29.426 1.00 91.44 89 ASP A O 1
ATOM 691 N N . SER A 1 90 ? -9.479 26.021 30.581 1.00 92.62 90 SER A N 1
ATOM 692 C CA . SER A 1 90 ? -9.219 26.854 29.402 1.00 92.62 90 SER A CA 1
ATOM 693 C C . SER A 1 90 ? -8.057 26.293 28.578 1.00 92.62 90 SER A C 1
ATOM 695 O O . SER A 1 90 ? -8.213 26.055 27.377 1.00 92.62 90 SER A O 1
ATOM 697 N N . ASP A 1 91 ? -6.926 25.994 29.221 1.00 95.62 91 ASP A N 1
ATOM 698 C CA . ASP A 1 91 ? -5.762 25.379 28.580 1.00 95.62 91 ASP A CA 1
ATOM 699 C C . ASP A 1 91 ? -6.104 24.026 27.956 1.00 95.62 91 ASP A C 1
ATOM 701 O O . ASP A 1 91 ? -5.712 23.738 26.825 1.00 95.62 91 ASP A O 1
ATOM 705 N N . TYR A 1 92 ? -6.845 23.180 28.673 1.00 94.25 92 TYR A N 1
ATOM 706 C CA . TYR A 1 92 ? -7.252 21.865 28.196 1.00 94.25 92 TYR A CA 1
ATOM 707 C C . TYR A 1 92 ? -8.166 21.976 26.976 1.00 94.25 92 TYR A C 1
ATOM 709 O O . TYR A 1 92 ? -7.965 21.258 25.995 1.00 94.25 92 TYR A O 1
ATOM 717 N N . ARG A 1 93 ? -9.131 22.902 26.985 1.00 94.38 93 ARG A N 1
ATOM 718 C CA . ARG A 1 93 ? -10.009 23.175 25.838 1.00 94.38 93 ARG A CA 1
ATOM 719 C C . ARG A 1 93 ? -9.221 23.676 24.641 1.00 94.38 93 ARG A C 1
ATOM 721 O O . ARG A 1 93 ? -9.413 23.149 23.548 1.00 94.38 93 ARG A O 1
ATOM 728 N N . GLN A 1 94 ? -8.324 24.642 24.838 1.00 95.31 94 GLN A N 1
ATOM 729 C CA . GLN A 1 94 ? -7.481 25.169 23.764 1.00 95.31 94 GLN A CA 1
ATOM 730 C C . GLN A 1 94 ? -6.577 24.078 23.187 1.00 95.31 94 GLN A C 1
ATOM 732 O O . GLN A 1 94 ? -6.563 23.872 21.977 1.00 95.31 94 GLN A O 1
ATOM 737 N N . LYS A 1 95 ? -5.888 23.309 24.038 1.00 97.06 95 LYS A N 1
ATOM 738 C CA . LYS A 1 95 ? -5.036 22.190 23.608 1.00 97.06 95 LYS A CA 1
ATOM 739 C C . LYS A 1 95 ? -5.836 21.109 22.893 1.00 97.06 95 LYS A C 1
ATOM 741 O O . LYS A 1 95 ? -5.401 20.639 21.851 1.00 97.06 95 LYS A O 1
ATOM 746 N N . THR A 1 96 ? -7.012 20.742 23.397 1.00 96.25 96 THR A N 1
ATOM 747 C CA . THR A 1 96 ? -7.876 19.730 22.765 1.00 96.25 96 THR A CA 1
ATOM 748 C C . THR A 1 96 ? -8.410 20.217 21.420 1.00 96.25 96 THR A C 1
ATOM 750 O O . THR A 1 96 ? -8.452 19.448 20.460 1.00 96.25 96 THR A O 1
ATOM 753 N N . HIS A 1 97 ? -8.775 21.497 21.323 1.00 96.12 97 HIS A N 1
ATOM 754 C CA . HIS A 1 97 ? -9.196 22.114 20.071 1.00 96.12 97 HIS A CA 1
ATOM 755 C C . HIS A 1 97 ? -8.056 22.138 19.046 1.00 96.12 97 HIS A C 1
ATOM 757 O O . HIS A 1 97 ? -8.232 21.645 17.931 1.00 96.12 97 HIS A O 1
ATOM 763 N N . ASN A 1 98 ? -6.876 22.615 19.449 1.00 96.50 98 ASN A N 1
ATOM 764 C CA . ASN A 1 98 ? -5.681 22.659 18.607 1.00 96.50 98 ASN A CA 1
ATOM 765 C C . ASN A 1 98 ? -5.265 21.255 18.158 1.00 96.50 98 ASN A C 1
ATOM 767 O O . ASN A 1 98 ? -5.027 21.046 16.976 1.00 96.50 98 ASN A O 1
ATOM 771 N N . LEU A 1 99 ? -5.283 20.270 19.058 1.00 97.38 99 LEU A N 1
ATOM 772 C CA . LEU A 1 99 ? -4.999 18.869 18.743 1.00 97.38 99 LEU A CA 1
ATOM 773 C C . LEU A 1 99 ? -6.033 18.275 17.775 1.00 97.38 99 LEU A C 1
ATOM 775 O O . LEU A 1 99 ? -5.693 17.455 16.926 1.00 97.38 99 LEU A O 1
ATOM 779 N N . GLY A 1 100 ? -7.300 18.682 17.875 1.00 96.81 100 GLY A N 1
ATOM 780 C CA . GLY A 1 100 ? -8.338 18.306 16.917 1.00 96.81 100 GLY A CA 1
ATOM 781 C C . GLY A 1 100 ? -8.101 18.891 15.522 1.00 96.81 100 GLY A C 1
ATOM 782 O O . GLY A 1 100 ? -8.308 18.193 14.528 1.00 96.81 100 GLY A O 1
ATOM 783 N N . ILE A 1 101 ? -7.652 20.147 15.442 1.00 96.56 101 ILE A N 1
ATOM 784 C CA . ILE A 1 101 ? -7.264 20.794 14.181 1.00 96.56 101 ILE A CA 1
ATOM 785 C C . ILE A 1 101 ? -6.026 20.112 13.597 1.00 96.56 101 ILE A C 1
ATOM 787 O O . ILE A 1 101 ? -6.060 19.700 12.442 1.00 96.56 101 ILE A O 1
ATOM 791 N N . GLU A 1 102 ? -4.978 19.927 14.400 1.00 96.56 102 GLU A N 1
ATOM 792 C CA . GLU A 1 102 ? -3.720 19.306 13.985 1.00 96.56 102 GLU A CA 1
ATOM 793 C C . GLU A 1 102 ? -3.944 17.890 13.451 1.00 96.56 102 GLU A C 1
ATOM 795 O O . GLU A 1 102 ? -3.457 17.562 12.377 1.00 96.56 102 GLU A O 1
ATOM 800 N N . LYS A 1 103 ? -4.753 17.066 14.132 1.00 96.50 103 LYS A N 1
ATOM 801 C CA . LYS A 1 103 ? -5.121 15.733 13.627 1.00 96.50 103 LYS A CA 1
ATOM 802 C C . LYS A 1 103 ? -5.803 15.797 12.266 1.00 96.50 103 LYS A C 1
ATOM 804 O O . LYS A 1 103 ? -5.466 15.018 11.381 1.00 96.50 103 LYS A O 1
ATOM 809 N N . ARG A 1 104 ? -6.755 16.718 12.097 1.00 95.81 104 ARG A N 1
ATOM 810 C CA . ARG A 1 104 ? -7.514 16.856 10.850 1.00 95.81 104 ARG A CA 1
ATOM 811 C C . ARG A 1 104 ? -6.619 17.330 9.697 1.00 95.81 104 ARG A C 1
ATOM 813 O O . ARG A 1 104 ? -6.787 16.856 8.579 1.00 95.81 104 ARG A O 1
ATOM 820 N N . GLU A 1 105 ? -5.665 18.211 9.980 1.00 96.12 105 GLU A N 1
ATOM 821 C CA . GLU A 1 105 ? -4.658 18.674 9.019 1.00 96.12 105 GLU A CA 1
ATOM 822 C C . GLU A 1 105 ? -3.633 17.580 8.682 1.00 96.12 105 GLU A C 1
ATOM 824 O O . GLU A 1 105 ? -3.286 17.368 7.527 1.00 96.12 105 GLU A O 1
ATOM 829 N N . LEU A 1 106 ? -3.190 16.805 9.669 1.00 96.62 106 LEU A N 1
ATOM 830 C CA . LEU A 1 106 ? -2.291 15.676 9.437 1.00 96.62 106 LEU A CA 1
ATOM 831 C C . LEU A 1 106 ? -2.977 14.615 8.555 1.00 96.62 106 LEU A C 1
ATOM 833 O O . LEU A 1 106 ? -2.378 14.088 7.616 1.00 96.62 106 LEU A O 1
ATOM 837 N N . ASP A 1 107 ? -4.253 14.326 8.808 1.00 93.06 107 ASP A N 1
ATOM 838 C CA . ASP A 1 107 ? -5.026 13.389 7.992 1.00 93.06 107 ASP A CA 1
ATOM 839 C C . ASP A 1 107 ? -5.251 13.912 6.559 1.00 93.06 107 ASP A C 1
ATOM 841 O O . ASP A 1 107 ? -5.150 13.131 5.610 1.00 93.06 107 ASP A O 1
ATOM 845 N N . SER A 1 108 ? -5.469 15.221 6.366 1.00 95.31 108 SER A N 1
ATOM 846 C CA . SER A 1 108 ? -5.576 15.825 5.026 1.00 95.31 108 SER A CA 1
ATOM 847 C C . SER A 1 108 ? -4.242 15.770 4.260 1.00 95.31 108 SER A C 1
ATOM 849 O O . SER A 1 108 ? -4.211 15.438 3.070 1.00 95.31 108 SER A O 1
ATOM 851 N N . GLN A 1 109 ? -3.119 16.007 4.942 1.00 94.88 109 GLN A N 1
ATOM 852 C CA . GLN A 1 109 ? -1.777 15.896 4.366 1.00 94.88 109 GLN A CA 1
ATOM 853 C C . GLN A 1 109 ? -1.431 14.452 3.999 1.00 94.88 109 GLN A C 1
ATOM 855 O O . GLN A 1 109 ? -0.893 14.202 2.922 1.00 94.88 109 GLN A O 1
ATOM 860 N N . ARG A 1 110 ? -1.786 13.479 4.847 1.00 91.25 110 ARG A N 1
ATOM 861 C CA . ARG A 1 110 ? -1.624 12.050 4.536 1.00 91.25 110 ARG A CA 1
ATOM 862 C C . ARG A 1 110 ? -2.400 11.654 3.289 1.00 91.25 110 ARG A C 1
ATOM 864 O O . ARG A 1 110 ? -1.850 10.972 2.427 1.00 91.25 110 ARG A O 1
ATOM 871 N N . GLU A 1 111 ? -3.654 12.083 3.188 1.00 91.12 111 GLU A N 1
ATOM 872 C CA . GLU A 1 111 ? -4.502 11.758 2.044 1.00 91.12 111 GLU A CA 1
ATOM 873 C C . GLU A 1 111 ? -3.987 12.417 0.756 1.00 91.12 111 GLU A C 1
ATOM 875 O O . GLU A 1 111 ? -3.867 11.747 -0.267 1.00 91.12 111 GLU A O 1
ATOM 880 N N . SER A 1 112 ? -3.584 13.690 0.801 1.00 94.44 112 SER A N 1
ATOM 881 C CA . SER A 1 112 ? -3.009 14.366 -0.373 1.00 94.44 112 SER A CA 1
ATOM 882 C C . SER A 1 112 ? -1.671 13.760 -0.812 1.00 94.44 112 SER A C 1
ATOM 884 O O . SER A 1 112 ? -1.433 13.589 -2.012 1.00 94.44 112 SER A O 1
ATOM 886 N N . LEU A 1 113 ? -0.814 13.359 0.136 1.00 92.44 113 LEU A N 1
ATOM 887 C CA . LEU A 1 113 ? 0.438 12.665 -0.160 1.00 92.44 113 LEU A CA 1
ATOM 888 C C . LEU A 1 113 ? 0.173 11.308 -0.818 1.00 92.44 113 LEU A C 1
ATOM 890 O O . LEU A 1 113 ? 0.821 10.974 -1.808 1.00 92.44 113 LEU A O 1
ATOM 894 N N . ARG A 1 114 ? -0.805 10.554 -0.306 1.00 89.12 114 ARG A N 1
ATOM 895 C CA . ARG A 1 114 ? -1.226 9.275 -0.883 1.00 89.12 114 ARG A CA 1
ATOM 896 C C . ARG A 1 114 ? -1.749 9.447 -2.308 1.00 89.12 114 ARG A C 1
ATOM 898 O O . ARG A 1 114 ? -1.276 8.759 -3.203 1.00 89.12 114 ARG A O 1
ATOM 905 N N . GLN A 1 115 ? -2.645 10.403 -2.541 1.00 91.38 115 GLN A N 1
ATOM 906 C CA . GLN A 1 115 ? -3.181 10.690 -3.877 1.00 91.38 115 GLN A CA 1
ATOM 907 C C . GLN A 1 115 ? -2.087 11.111 -4.862 1.00 91.38 115 GLN A C 1
ATOM 909 O O . GLN A 1 115 ? -2.064 10.659 -6.009 1.00 91.38 115 GLN A O 1
ATOM 914 N N . THR A 1 116 ? -1.149 11.946 -4.409 1.00 93.69 116 THR A N 1
ATOM 915 C CA . THR A 1 116 ? 0.006 12.350 -5.218 1.00 93.69 116 THR A CA 1
ATOM 916 C C . THR A 1 116 ? 0.863 11.139 -5.561 1.00 93.69 116 THR A C 1
ATOM 918 O O . THR A 1 116 ? 1.247 10.964 -6.715 1.00 93.69 116 THR A O 1
ATOM 921 N N . TYR A 1 117 ? 1.141 10.280 -4.581 1.00 90.06 117 TYR A N 1
ATOM 922 C CA . TYR A 1 117 ? 1.915 9.062 -4.788 1.00 90.06 117 TYR A CA 1
ATOM 923 C C . TYR A 1 117 ? 1.233 8.111 -5.783 1.00 90.06 117 TYR A C 1
ATOM 925 O O . TYR A 1 117 ? 1.881 7.642 -6.717 1.00 90.06 117 TYR A O 1
ATOM 933 N N . ASP A 1 118 ? -0.072 7.882 -5.632 1.00 89.06 118 ASP A N 1
ATOM 934 C CA . ASP A 1 118 ? -0.866 7.032 -6.525 1.00 89.06 118 ASP A CA 1
ATOM 935 C C . ASP A 1 118 ? -0.875 7.580 -7.962 1.00 89.06 118 ASP A C 1
ATOM 937 O O . ASP A 1 118 ? -0.679 6.829 -8.921 1.00 89.06 118 ASP A O 1
ATOM 941 N N . THR A 1 119 ? -1.009 8.901 -8.117 1.00 93.50 119 THR A N 1
ATOM 942 C CA . THR A 1 119 ? -0.937 9.577 -9.423 1.00 93.50 119 THR A CA 1
ATOM 943 C C . THR A 1 119 ? 0.435 9.382 -10.066 1.00 93.50 119 THR A C 1
ATOM 945 O O . THR A 1 119 ? 0.523 8.934 -11.206 1.00 93.50 119 THR A O 1
ATOM 948 N N . ARG A 1 120 ? 1.519 9.621 -9.316 1.00 92.50 120 ARG A N 1
ATOM 949 C CA . ARG A 1 120 ? 2.899 9.421 -9.791 1.00 92.50 120 ARG A CA 1
ATOM 950 C C . ARG A 1 120 ? 3.169 7.975 -10.197 1.00 92.50 120 ARG A C 1
ATOM 952 O O . ARG A 1 120 ? 3.871 7.738 -11.176 1.00 92.50 120 ARG A O 1
ATOM 959 N N . LEU A 1 121 ? 2.628 7.008 -9.457 1.00 90.94 121 LEU A N 1
ATOM 960 C CA . LEU A 1 121 ? 2.771 5.592 -9.784 1.00 90.94 121 LEU A CA 1
ATOM 961 C C . LEU A 1 121 ? 2.013 5.240 -11.074 1.00 90.94 121 LEU A C 1
ATOM 963 O O . LEU A 1 121 ? 2.523 4.474 -11.890 1.00 90.94 121 LEU A O 1
ATOM 967 N N . SER A 1 122 ? 0.828 5.817 -11.285 1.00 9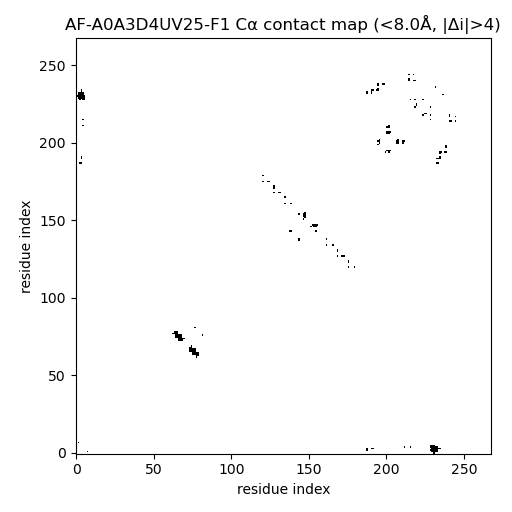1.62 122 SER A N 1
ATOM 968 C CA . SER A 1 122 ? 0.072 5.669 -12.534 1.00 91.62 122 SER A CA 1
ATOM 969 C C . SER A 1 122 ? 0.815 6.277 -13.727 1.00 91.62 122 SER A C 1
ATOM 971 O O . SER A 1 122 ? 1.000 5.594 -14.732 1.00 91.62 122 SER A O 1
ATOM 973 N N . GLU A 1 123 ? 1.301 7.514 -13.595 1.00 93.56 123 GLU A N 1
ATOM 974 C CA . GLU A 1 123 ? 2.114 8.196 -14.614 1.00 93.56 123 GLU A CA 1
ATOM 975 C C . GLU A 1 123 ? 3.372 7.388 -14.962 1.00 93.56 123 GLU A C 1
ATOM 977 O O . GLU A 1 123 ? 3.707 7.214 -16.133 1.00 93.56 123 GLU A O 1
ATOM 982 N N . LEU A 1 124 ? 4.059 6.841 -13.951 1.00 92.50 124 LEU A N 1
ATOM 983 C CA . LEU A 1 124 ? 5.235 5.995 -14.155 1.00 92.50 124 LEU A CA 1
ATOM 984 C C . LEU A 1 124 ? 4.890 4.733 -14.955 1.00 92.50 124 LEU A C 1
ATOM 986 O O . LEU A 1 124 ? 5.634 4.359 -15.860 1.00 92.50 124 LEU A O 1
ATOM 990 N N . ASN A 1 125 ? 3.770 4.080 -14.644 1.00 91.69 125 ASN A N 1
ATOM 991 C CA . ASN A 1 125 ? 3.328 2.890 -15.371 1.00 91.69 125 ASN A CA 1
ATOM 992 C C . ASN A 1 125 ? 2.980 3.203 -16.834 1.00 91.69 125 ASN A C 1
ATOM 994 O O . ASN A 1 125 ? 3.302 2.409 -17.718 1.00 91.69 125 ASN A O 1
ATOM 998 N N . GLU A 1 126 ? 2.374 4.359 -17.103 1.00 94.12 126 GLU A N 1
ATOM 999 C CA . GLU A 1 126 ? 2.098 4.825 -18.465 1.00 94.12 126 GLU A CA 1
ATOM 1000 C C . GLU A 1 126 ? 3.391 5.138 -19.233 1.00 94.12 126 GLU A C 1
ATOM 1002 O O . GLU A 1 126 ? 3.562 4.710 -20.378 1.00 94.12 126 GLU A O 1
ATOM 1007 N N . LEU A 1 127 ? 4.353 5.805 -18.591 1.00 93.25 127 LEU A N 1
ATOM 1008 C CA . LEU A 1 127 ? 5.665 6.077 -19.179 1.00 93.25 127 LEU A CA 1
ATOM 1009 C C . LEU A 1 127 ? 6.414 4.779 -19.523 1.00 93.25 127 LEU A C 1
ATOM 1011 O O . LEU A 1 127 ? 7.014 4.664 -20.589 1.00 93.25 127 LEU A O 1
ATOM 1015 N N . ILE A 1 128 ? 6.358 3.781 -18.641 1.00 92.44 128 ILE A N 1
ATOM 1016 C CA . ILE A 1 128 ? 6.926 2.455 -18.904 1.00 92.44 128 ILE A CA 1
ATOM 1017 C C . ILE A 1 128 ? 6.231 1.812 -20.110 1.00 92.44 128 ILE A C 1
ATOM 1019 O O . ILE A 1 128 ? 6.907 1.341 -21.020 1.00 92.44 128 ILE A O 1
ATOM 1023 N N . ALA A 1 129 ? 4.895 1.822 -20.155 1.00 93.00 129 ALA A N 1
ATOM 1024 C CA . ALA A 1 129 ? 4.134 1.209 -21.243 1.00 93.00 129 ALA A CA 1
ATOM 1025 C C . ALA A 1 129 ? 4.408 1.870 -22.607 1.00 93.00 129 ALA A C 1
ATOM 1027 O O . ALA A 1 129 ? 4.543 1.180 -23.618 1.00 93.00 129 ALA A O 1
ATOM 1028 N N . THR A 1 130 ? 4.529 3.197 -22.639 1.00 94.06 130 THR A N 1
ATOM 1029 C CA . THR A 1 130 ? 4.882 3.946 -23.855 1.00 94.06 130 THR A CA 1
ATOM 1030 C C . THR A 1 130 ? 6.320 3.674 -24.289 1.00 94.06 130 THR A C 1
ATOM 1032 O O . THR A 1 130 ? 6.554 3.390 -25.463 1.00 94.06 130 THR A O 1
ATOM 1035 N N . ALA A 1 131 ? 7.282 3.669 -23.361 1.00 89.94 131 ALA A N 1
ATOM 1036 C CA . ALA A 1 131 ? 8.667 3.319 -23.668 1.00 89.94 131 ALA A CA 1
ATOM 1037 C C . ALA A 1 131 ? 8.794 1.879 -24.198 1.00 89.94 131 ALA A C 1
ATOM 1039 O O . ALA A 1 131 ? 9.546 1.624 -25.138 1.00 89.94 131 ALA A O 1
ATOM 1040 N N . ASP A 1 132 ? 8.006 0.955 -23.652 1.00 89.00 132 ASP A N 1
ATOM 1041 C CA . ASP A 1 132 ? 7.944 -0.434 -24.098 1.00 89.00 132 ASP A CA 1
ATOM 1042 C C . ASP A 1 132 ? 7.399 -0.583 -25.516 1.00 89.00 132 ASP A C 1
ATOM 1044 O O . ASP A 1 132 ? 7.918 -1.383 -26.298 1.00 89.00 132 ASP A O 1
ATOM 1048 N N . ALA A 1 133 ? 6.354 0.174 -25.849 1.00 90.00 133 ALA A N 1
ATOM 1049 C CA . ALA A 1 133 ? 5.805 0.215 -27.196 1.00 90.00 133 ALA A CA 1
ATOM 1050 C C . ALA A 1 133 ? 6.844 0.742 -28.194 1.00 90.00 133 ALA A C 1
ATOM 1052 O O . ALA A 1 133 ? 7.060 0.112 -29.230 1.00 90.00 133 ALA A O 1
ATOM 1053 N N . THR A 1 134 ? 7.547 1.824 -27.846 1.00 88.25 134 THR A N 1
ATOM 1054 C CA . THR A 1 134 ? 8.616 2.395 -28.675 1.00 88.25 134 THR A CA 1
ATOM 1055 C C . THR A 1 134 ? 9.741 1.390 -28.907 1.00 88.25 134 THR A C 1
ATOM 1057 O O . THR A 1 134 ? 10.096 1.131 -30.052 1.00 88.25 134 THR A O 1
ATOM 1060 N N . VAL A 1 135 ? 10.253 0.743 -27.854 1.00 86.50 135 VAL A N 1
ATOM 1061 C CA . VAL A 1 135 ? 11.331 -0.251 -27.999 1.00 86.50 135 VAL A CA 1
ATOM 1062 C C . VAL A 1 135 ? 10.893 -1.442 -28.856 1.00 86.50 135 VAL A C 1
ATOM 1064 O O . VAL A 1 135 ? 11.665 -1.909 -29.689 1.00 86.50 135 VAL A O 1
ATOM 1067 N N . ARG A 1 136 ? 9.650 -1.923 -28.715 1.00 85.31 136 ARG A N 1
ATOM 1068 C CA . ARG A 1 136 ? 9.122 -3.006 -29.567 1.00 85.31 136 ARG A CA 1
ATOM 1069 C C . ARG A 1 136 ? 8.990 -2.589 -31.029 1.00 85.31 136 ARG A C 1
ATOM 1071 O O . ARG A 1 136 ? 9.288 -3.395 -31.905 1.00 85.31 136 ARG A O 1
ATOM 1078 N N . GLN A 1 137 ? 8.554 -1.358 -31.289 1.00 85.50 137 GLN A N 1
ATOM 1079 C CA . GLN A 1 137 ? 8.452 -0.818 -32.642 1.00 85.50 137 GLN A CA 1
ATOM 1080 C C . GLN A 1 137 ? 9.833 -0.691 -33.296 1.00 85.50 137 GLN A C 1
ATOM 1082 O O . GLN A 1 137 ? 9.989 -1.070 -34.452 1.00 85.50 137 GLN A O 1
ATOM 1087 N N . GLU A 1 138 ? 10.836 -0.209 -32.558 1.00 79.38 138 GLU A N 1
ATOM 1088 C CA . GLU A 1 138 ? 12.203 -0.080 -33.069 1.00 79.38 138 GLU A CA 1
ATOM 1089 C C . GLU A 1 138 ? 12.903 -1.445 -33.259 1.00 79.38 138 GLU A C 1
ATOM 1091 O O . GLU A 1 138 ? 13.752 -1.579 -34.133 1.00 79.38 138 GLU A O 1
ATOM 1096 N N . GLN A 1 139 ? 12.562 -2.468 -32.462 1.00 73.88 139 GLN A N 1
ATOM 1097 C CA . GLN A 1 139 ? 13.116 -3.829 -32.592 1.00 73.88 139 GLN A CA 1
ATOM 1098 C C . GLN A 1 139 ? 12.475 -4.645 -33.719 1.00 73.88 139 GLN A C 1
ATOM 1100 O O . GLN A 1 139 ? 13.134 -5.490 -34.319 1.00 73.88 139 GLN A O 1
ATOM 1105 N N . GLY A 1 140 ? 11.178 -4.446 -33.955 1.00 70.31 140 GLY A N 1
ATOM 1106 C CA . GLY A 1 140 ? 10.406 -5.173 -34.962 1.00 70.31 140 GLY A CA 1
ATOM 1107 C C . GLY A 1 140 ? 10.396 -4.515 -36.340 1.00 70.31 140 GLY A C 1
ATOM 1108 O O . GLY A 1 140 ? 9.658 -4.980 -37.208 1.00 70.31 140 GLY A O 1
ATOM 1109 N N . SER A 1 141 ? 11.146 -3.428 -36.547 1.00 73.38 141 SER A N 1
ATOM 1110 C CA . SER A 1 141 ? 11.202 -2.766 -37.846 1.00 73.38 141 SER A CA 1
ATOM 1111 C C . SER A 1 141 ? 12.021 -3.598 -38.839 1.00 73.38 141 SER A C 1
ATOM 1113 O O . SER A 1 141 ? 13.124 -4.063 -38.548 1.00 73.38 141 SER A O 1
ATOM 1115 N N . GLU A 1 142 ? 11.482 -3.759 -40.049 1.00 66.44 142 GLU A N 1
ATOM 1116 C CA . GLU A 1 142 ? 12.164 -4.383 -41.197 1.00 66.44 142 GLU A CA 1
ATOM 1117 C C . GLU A 1 142 ? 13.519 -3.700 -41.498 1.00 66.44 142 GLU A C 1
ATOM 1119 O O . GLU A 1 142 ? 14.431 -4.303 -42.064 1.00 66.44 142 GLU A O 1
ATOM 1124 N N . ASP A 1 143 ? 13.671 -2.455 -41.042 1.00 73.38 143 ASP A N 1
ATOM 1125 C CA . ASP A 1 143 ? 14.875 -1.635 -41.143 1.00 73.38 143 ASP A CA 1
ATOM 1126 C C . ASP A 1 143 ? 16.073 -2.225 -40.394 1.00 73.38 143 ASP A C 1
ATOM 1128 O O . ASP A 1 143 ? 17.197 -2.131 -40.883 1.00 73.38 143 ASP A O 1
ATOM 1132 N N . LEU A 1 144 ? 15.872 -2.868 -39.235 1.00 75.88 144 LEU A N 1
ATOM 1133 C CA . LEU A 1 144 ? 16.991 -3.438 -38.479 1.00 75.88 144 LEU A CA 1
ATOM 1134 C C . LEU A 1 144 ? 17.607 -4.626 -39.225 1.00 75.88 144 LEU A C 1
ATOM 1136 O O . LEU A 1 144 ? 18.825 -4.797 -39.231 1.00 75.88 144 LEU A O 1
ATOM 1140 N N . GLN A 1 145 ? 16.768 -5.432 -39.878 1.00 81.56 145 GLN A N 1
ATOM 1141 C CA . GLN A 1 145 ? 17.211 -6.580 -40.663 1.00 81.56 145 GLN A CA 1
ATOM 1142 C C . GLN A 1 145 ? 17.942 -6.139 -41.937 1.00 81.56 145 GLN A C 1
ATOM 1144 O O . GLN A 1 145 ? 19.012 -6.667 -42.227 1.00 81.56 145 GLN A O 1
ATOM 1149 N N . LYS A 1 146 ? 17.435 -5.111 -42.630 1.00 86.06 146 LYS A N 1
ATOM 1150 C CA . LYS A 1 146 ? 18.131 -4.489 -43.771 1.00 86.06 146 LYS A CA 1
ATOM 1151 C C . LYS A 1 146 ? 19.478 -3.893 -43.363 1.00 86.06 146 LYS A C 1
ATOM 1153 O O . LYS A 1 146 ? 20.472 -4.090 -44.052 1.00 86.06 146 LYS A O 1
ATOM 1158 N N . LEU A 1 147 ? 19.549 -3.249 -42.198 1.00 86.38 147 LEU A N 1
ATOM 1159 C CA . LEU A 1 147 ? 20.794 -2.674 -41.689 1.00 86.38 147 LEU A CA 1
ATOM 1160 C C . LEU A 1 147 ? 21.866 -3.743 -41.423 1.00 86.38 147 LEU A C 1
ATOM 1162 O O . LEU A 1 147 ? 23.045 -3.477 -41.627 1.00 86.38 147 LEU A O 1
ATOM 1166 N N . TRP A 1 148 ? 21.482 -4.957 -41.011 1.00 87.25 148 TRP A N 1
ATOM 1167 C CA . TRP A 1 148 ? 22.419 -6.080 -40.874 1.00 87.25 148 TRP A CA 1
ATOM 1168 C C . TRP A 1 148 ? 22.995 -6.558 -42.212 1.00 87.25 148 TRP A C 1
ATOM 1170 O O . TRP A 1 148 ? 24.120 -7.056 -42.232 1.00 87.25 148 TRP A O 1
ATOM 1180 N N . GLU A 1 149 ? 22.244 -6.417 -43.305 1.00 89.19 149 GLU A N 1
ATOM 1181 C CA . GLU A 1 149 ? 22.685 -6.767 -44.660 1.00 89.19 149 GLU A CA 1
ATOM 1182 C C . GLU A 1 149 ? 23.562 -5.663 -45.280 1.00 89.19 149 GLU A C 1
ATOM 1184 O O . GLU A 1 149 ? 24.539 -5.972 -45.962 1.00 89.19 149 GLU A O 1
ATOM 1189 N N . GLU A 1 150 ? 23.254 -4.389 -45.010 1.00 92.19 150 GLU A N 1
ATOM 1190 C CA . GLU A 1 150 ? 23.959 -3.224 -45.568 1.00 92.19 150 GLU A CA 1
ATOM 1191 C C . GLU A 1 150 ? 25.212 -2.813 -44.767 1.00 92.19 150 GLU A C 1
ATOM 1193 O O . GLU A 1 150 ? 26.270 -2.579 -45.354 1.00 92.19 150 GLU A O 1
ATOM 1198 N N . ASP A 1 151 ? 25.121 -2.732 -43.432 1.00 92.81 151 ASP A N 1
ATOM 1199 C CA . ASP A 1 151 ? 26.229 -2.386 -42.528 1.00 92.81 151 ASP A CA 1
ATOM 1200 C C . ASP A 1 151 ? 26.125 -3.141 -41.183 1.00 92.81 151 ASP A C 1
ATOM 1202 O O . ASP A 1 151 ? 25.561 -2.641 -40.195 1.00 92.81 151 ASP A O 1
ATOM 1206 N N . PRO A 1 152 ? 26.765 -4.321 -41.083 1.00 89.62 152 PRO A N 1
ATOM 1207 C CA . PRO A 1 152 ? 26.775 -5.121 -39.861 1.00 89.62 152 PRO A CA 1
ATOM 1208 C C . PRO A 1 152 ? 27.340 -4.385 -38.637 1.00 89.62 152 PRO A C 1
ATOM 1210 O O . PRO A 1 152 ? 26.981 -4.697 -37.499 1.00 89.62 152 PRO A O 1
ATOM 1213 N N . THR A 1 153 ? 28.243 -3.417 -38.830 1.00 91.06 153 THR A N 1
ATOM 1214 C CA . THR A 1 153 ? 28.867 -2.698 -37.712 1.00 91.06 153 THR A CA 1
ATOM 1215 C C . THR A 1 153 ? 27.941 -1.636 -37.131 1.00 91.06 153 THR A C 1
ATOM 1217 O O . THR A 1 153 ? 27.858 -1.505 -35.904 1.00 91.06 153 THR A O 1
ATOM 1220 N N . ALA A 1 154 ? 27.206 -0.916 -37.982 1.00 87.75 154 ALA A N 1
ATOM 1221 C CA . ALA A 1 154 ? 26.155 -0.002 -37.551 1.00 87.75 154 ALA A CA 1
ATOM 1222 C C . ALA A 1 154 ? 25.012 -0.763 -36.867 1.00 87.75 154 ALA A C 1
ATOM 1224 O O . ALA A 1 154 ? 24.586 -0.369 -35.776 1.00 87.75 154 ALA A O 1
ATOM 1225 N N . ALA A 1 155 ? 24.593 -1.897 -37.437 1.00 88.25 155 ALA A N 1
ATO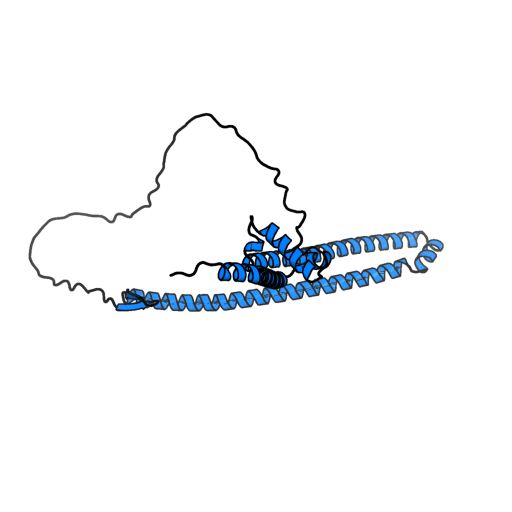M 1226 C CA . ALA A 1 155 ? 23.572 -2.759 -36.851 1.00 88.25 155 ALA A CA 1
ATOM 1227 C C . ALA A 1 155 ? 23.970 -3.269 -35.454 1.00 88.25 155 ALA A C 1
ATOM 1229 O O . ALA A 1 155 ? 23.190 -3.157 -34.508 1.00 88.25 155 ALA A O 1
ATOM 1230 N N . ALA A 1 156 ? 25.213 -3.731 -35.275 1.00 89.06 156 ALA A N 1
ATOM 1231 C CA . ALA A 1 156 ? 25.709 -4.192 -33.977 1.00 89.06 156 ALA A CA 1
ATOM 1232 C C . ALA A 1 156 ? 25.737 -3.082 -32.905 1.00 89.06 156 ALA A C 1
ATOM 1234 O O . ALA A 1 156 ? 25.445 -3.341 -31.731 1.00 89.06 156 ALA A O 1
ATOM 1235 N N . ARG A 1 157 ? 26.072 -1.838 -33.282 1.00 90.31 157 ARG A N 1
ATOM 1236 C CA . ARG A 1 157 ? 26.030 -0.683 -32.363 1.00 90.31 157 ARG A CA 1
ATOM 1237 C C . ARG A 1 157 ? 24.602 -0.353 -31.942 1.00 90.31 157 ARG A C 1
ATOM 1239 O O . ARG A 1 157 ? 24.363 -0.142 -30.752 1.00 90.31 157 ARG A O 1
ATOM 1246 N N . LEU A 1 158 ? 23.672 -0.337 -32.896 1.00 87.06 158 LEU A N 1
ATOM 1247 C CA . LEU A 1 158 ? 22.261 -0.076 -32.631 1.00 87.06 158 LEU A CA 1
ATOM 1248 C C . LEU A 1 158 ? 21.656 -1.172 -31.743 1.00 87.06 158 LEU A C 1
ATOM 1250 O O . LEU A 1 158 ? 21.053 -0.864 -30.719 1.00 87.06 158 LEU A O 1
ATOM 1254 N N . ASP A 1 159 ? 21.913 -2.444 -32.043 1.00 87.00 159 ASP A N 1
ATOM 1255 C CA . ASP A 1 159 ? 21.491 -3.584 -31.218 1.00 87.00 159 ASP A CA 1
ATOM 1256 C C . ASP A 1 159 ? 22.069 -3.518 -29.790 1.00 87.00 159 ASP A C 1
ATOM 1258 O O . ASP A 1 159 ? 21.381 -3.776 -28.798 1.00 87.00 159 ASP A O 1
ATOM 1262 N N . TYR A 1 160 ? 23.333 -3.108 -29.630 1.00 90.31 160 TYR A N 1
ATOM 1263 C CA . TYR A 1 160 ? 23.893 -2.850 -28.302 1.00 90.31 160 TYR A CA 1
ATOM 1264 C C . TYR A 1 160 ? 23.140 -1.731 -27.565 1.00 90.31 160 TYR A C 1
ATOM 1266 O O . TYR A 1 160 ? 22.773 -1.913 -26.402 1.00 90.31 160 TYR A O 1
ATOM 1274 N N . GLN A 1 161 ? 22.867 -0.605 -28.228 1.00 89.94 161 GLN A N 1
ATOM 1275 C CA . GLN A 1 161 ? 22.111 0.506 -27.645 1.00 89.94 161 GLN A CA 1
ATOM 1276 C C . GLN A 1 161 ? 20.694 0.078 -27.232 1.00 89.94 161 GLN A C 1
ATOM 1278 O O . GLN A 1 161 ? 20.255 0.403 -26.126 1.00 89.94 161 GLN A O 1
ATOM 1283 N N . MET A 1 162 ? 20.014 -0.708 -28.068 1.00 87.75 162 MET A N 1
ATOM 1284 C CA . MET A 1 162 ? 18.695 -1.268 -27.768 1.00 87.75 162 MET A CA 1
ATOM 1285 C C . MET A 1 162 ? 18.725 -2.181 -26.555 1.00 87.75 162 MET A C 1
ATOM 1287 O O . MET A 1 162 ? 17.895 -2.045 -25.658 1.00 87.75 162 MET A O 1
ATOM 1291 N N . ARG A 1 163 ? 19.712 -3.078 -26.469 1.00 89.44 163 ARG A N 1
ATOM 1292 C CA . ARG A 1 163 ? 19.876 -3.946 -25.297 1.00 89.44 163 ARG A CA 1
ATOM 1293 C C . ARG A 1 163 ? 20.123 -3.146 -24.023 1.00 89.44 163 ARG A C 1
ATOM 1295 O O . ARG A 1 163 ? 19.589 -3.511 -22.978 1.00 89.44 163 ARG A O 1
ATOM 1302 N N . GLN A 1 164 ? 20.890 -2.058 -24.090 1.00 91.94 164 GLN A N 1
ATOM 1303 C CA . GLN A 1 164 ? 21.088 -1.168 -22.941 1.00 91.94 164 GLN A CA 1
ATOM 1304 C C . GLN A 1 164 ? 19.783 -0.482 -22.525 1.00 91.94 164 GLN A C 1
ATOM 1306 O O . GLN A 1 164 ? 19.443 -0.508 -21.343 1.00 91.94 164 GLN A O 1
ATOM 1311 N N . ARG A 1 165 ? 19.011 0.054 -23.480 1.00 89.81 165 ARG A N 1
ATOM 1312 C CA . ARG A 1 165 ? 17.687 0.633 -23.196 1.00 89.81 165 ARG A CA 1
ATOM 1313 C C . ARG A 1 165 ? 16.733 -0.389 -22.589 1.00 89.81 165 ARG A C 1
ATOM 1315 O O . ARG A 1 165 ? 16.095 -0.093 -21.587 1.00 89.81 165 ARG A O 1
ATOM 1322 N N . ASN A 1 166 ? 16.684 -1.602 -23.131 1.00 90.31 166 ASN A N 1
ATOM 1323 C CA . ASN A 1 166 ? 15.802 -2.651 -22.628 1.00 90.31 166 ASN A CA 1
ATOM 1324 C C . ASN A 1 166 ? 16.161 -3.055 -21.189 1.00 90.31 166 ASN A C 1
ATOM 1326 O O . ASN A 1 166 ? 15.276 -3.175 -20.351 1.00 90.31 166 ASN A O 1
ATOM 1330 N N . ARG A 1 167 ? 17.460 -3.162 -20.865 1.00 93.00 167 ARG A N 1
ATOM 1331 C CA . ARG A 1 167 ? 17.921 -3.392 -19.482 1.00 93.00 167 ARG A CA 1
ATOM 1332 C C . ARG A 1 167 ? 17.512 -2.265 -18.536 1.00 93.00 167 ARG A C 1
ATOM 1334 O O . ARG A 1 167 ? 17.097 -2.541 -17.417 1.00 93.00 167 ARG A O 1
ATOM 1341 N N . GLN A 1 168 ? 17.630 -1.009 -18.970 1.00 92.06 168 GLN A N 1
ATOM 1342 C CA . GLN A 1 168 ? 17.194 0.140 -18.171 1.00 92.06 168 GLN A CA 1
ATOM 1343 C C . GLN A 1 168 ? 15.679 0.122 -17.945 1.00 92.06 168 GLN A C 1
ATOM 1345 O O . GLN A 1 168 ? 15.231 0.343 -16.823 1.00 92.06 168 GLN A O 1
ATOM 1350 N N . LEU A 1 169 ? 14.889 -0.192 -18.975 1.00 93.00 169 LEU A N 1
ATOM 1351 C CA . LEU A 1 169 ? 13.439 -0.331 -18.839 1.00 93.00 169 LEU A CA 1
ATOM 1352 C C . LEU A 1 169 ? 13.058 -1.477 -17.903 1.00 93.00 169 LEU A C 1
ATOM 1354 O O . LEU A 1 169 ? 12.161 -1.309 -17.082 1.00 93.00 169 LEU A O 1
ATOM 1358 N N . ASP A 1 170 ? 13.750 -2.613 -17.970 1.00 93.44 170 ASP A N 1
ATOM 1359 C CA . ASP A 1 170 ? 13.528 -3.739 -17.059 1.00 93.44 170 ASP A CA 1
ATOM 1360 C C . ASP A 1 170 ? 13.843 -3.384 -15.597 1.00 93.44 170 ASP A C 1
ATOM 1362 O O . ASP A 1 170 ? 13.087 -3.763 -14.697 1.00 93.44 170 ASP A O 1
ATOM 1366 N N . ASP A 1 171 ? 14.900 -2.606 -15.345 1.00 94.50 171 ASP A N 1
ATOM 1367 C CA . ASP A 1 171 ? 15.214 -2.078 -14.009 1.00 94.50 171 ASP A CA 1
ATOM 1368 C C . ASP A 1 171 ? 14.109 -1.136 -13.502 1.00 94.50 171 ASP A C 1
ATOM 1370 O O . ASP A 1 171 ? 13.592 -1.310 -12.395 1.00 94.50 171 ASP A O 1
ATOM 1374 N N . VAL A 1 172 ? 13.668 -0.185 -14.334 1.00 92.81 172 VAL A N 1
ATOM 1375 C CA . VAL A 1 172 ? 12.582 0.748 -13.985 1.00 92.81 172 VAL A CA 1
ATOM 1376 C C . VAL A 1 172 ? 11.264 0.005 -13.740 1.00 92.81 172 VAL A C 1
ATOM 1378 O O . VAL A 1 172 ? 10.587 0.273 -12.748 1.00 92.81 172 VAL A O 1
ATOM 1381 N N . ARG A 1 173 ? 10.919 -0.980 -14.578 1.00 91.50 173 ARG A N 1
ATOM 1382 C CA . ARG A 1 173 ? 9.756 -1.868 -14.394 1.00 91.50 173 ARG A CA 1
ATOM 1383 C C . ARG A 1 173 ? 9.813 -2.608 -13.065 1.00 91.50 173 ARG A C 1
ATOM 1385 O O . ARG A 1 173 ? 8.799 -2.717 -12.378 1.00 91.50 173 ARG A O 1
ATOM 1392 N N . THR A 1 174 ? 10.982 -3.134 -12.714 1.00 94.56 174 THR A N 1
ATOM 1393 C CA . THR A 1 174 ? 11.175 -3.875 -11.465 1.00 94.56 174 THR A CA 1
ATOM 1394 C C . THR A 1 174 ? 10.959 -2.954 -10.270 1.00 94.56 174 THR A C 1
ATOM 1396 O O . THR A 1 174 ? 10.114 -3.252 -9.429 1.00 94.56 174 THR A O 1
ATOM 1399 N N . LYS A 1 175 ? 11.591 -1.775 -10.265 1.00 92.56 175 LYS A N 1
ATOM 1400 C CA . LYS A 1 175 ? 11.402 -0.757 -9.219 1.00 92.56 175 LYS A CA 1
ATOM 1401 C C . LYS A 1 175 ? 9.953 -0.281 -9.104 1.00 92.56 175 LYS A C 1
ATOM 1403 O O . LYS A 1 175 ? 9.449 -0.125 -7.995 1.00 92.56 175 LYS A O 1
ATOM 1408 N N . ALA A 1 176 ? 9.257 -0.084 -10.225 1.00 91.81 176 ALA A N 1
ATOM 1409 C CA . ALA A 1 176 ? 7.847 0.305 -10.221 1.00 91.81 176 ALA A CA 1
ATOM 1410 C C . ALA A 1 176 ? 6.956 -0.787 -9.597 1.00 91.81 176 ALA A C 1
ATOM 1412 O O . ALA A 1 176 ? 6.101 -0.492 -8.759 1.00 91.81 176 ALA A O 1
ATOM 1413 N N . ARG A 1 177 ? 7.195 -2.064 -9.934 1.00 92.06 177 ARG A N 1
ATOM 1414 C CA . ARG A 1 177 ? 6.490 -3.208 -9.325 1.00 92.06 177 ARG A CA 1
ATOM 1415 C C . ARG A 1 177 ? 6.797 -3.359 -7.839 1.00 92.06 177 ARG A C 1
ATOM 1417 O O . ARG A 1 177 ? 5.890 -3.665 -7.065 1.00 92.06 177 ARG A O 1
ATOM 1424 N N . GLU A 1 178 ? 8.045 -3.154 -7.433 1.00 93.38 178 GLU A N 1
ATOM 1425 C CA . GLU A 1 178 ? 8.449 -3.164 -6.024 1.00 93.38 178 GLU A CA 1
ATOM 1426 C C . GLU A 1 178 ? 7.740 -2.055 -5.242 1.00 93.38 178 GLU A C 1
ATOM 1428 O O . GLU A 1 178 ? 7.156 -2.326 -4.193 1.00 93.38 178 GLU A O 1
ATOM 1433 N N . ALA A 1 179 ? 7.707 -0.834 -5.783 1.00 91.25 179 ALA A N 1
ATOM 1434 C CA . ALA A 1 179 ? 6.993 0.293 -5.190 1.00 91.25 179 ALA A CA 1
ATOM 1435 C C . ALA A 1 179 ? 5.488 0.005 -5.045 1.00 91.25 179 ALA A C 1
ATOM 1437 O O . ALA A 1 179 ? 4.926 0.188 -3.965 1.00 91.25 179 ALA A O 1
ATOM 1438 N N . GLN A 1 180 ? 4.847 -0.522 -6.094 1.00 89.88 180 GLN A N 1
ATOM 1439 C CA . GLN A 1 180 ? 3.435 -0.915 -6.057 1.00 89.88 180 GLN A CA 1
ATOM 1440 C C . GLN A 1 180 ? 3.170 -2.024 -5.030 1.00 89.88 180 GLN A C 1
ATOM 1442 O O . GLN A 1 180 ? 2.181 -1.979 -4.297 1.00 89.88 180 GLN A O 1
ATOM 1447 N N . THR A 1 181 ? 4.056 -3.020 -4.961 1.00 91.50 181 THR A N 1
ATOM 1448 C CA . THR A 1 181 ? 3.943 -4.120 -3.996 1.00 91.50 181 THR A CA 1
ATOM 1449 C C . THR A 1 181 ? 4.053 -3.585 -2.578 1.00 91.50 181 THR A C 1
ATOM 1451 O O . THR A 1 181 ? 3.203 -3.903 -1.753 1.00 91.50 181 THR A O 1
ATOM 1454 N N . LYS A 1 182 ? 5.031 -2.714 -2.312 1.00 91.44 182 LYS A N 1
ATOM 1455 C CA . LYS A 1 182 ? 5.215 -2.081 -1.007 1.00 91.44 182 LYS A CA 1
ATOM 1456 C C . LYS A 1 182 ? 3.982 -1.281 -0.583 1.00 91.44 182 LYS A C 1
ATOM 1458 O O . LYS A 1 182 ? 3.487 -1.498 0.516 1.00 91.44 182 LYS A O 1
ATOM 1463 N N . GLN A 1 183 ? 3.426 -0.446 -1.467 1.00 89.00 183 GLN A N 1
ATOM 1464 C CA . GLN A 1 183 ? 2.178 0.281 -1.187 1.00 89.00 183 GLN A CA 1
ATOM 1465 C C . GLN A 1 183 ? 1.027 -0.657 -0.832 1.00 89.00 183 GLN A C 1
ATOM 1467 O O . GLN A 1 183 ? 0.279 -0.420 0.116 1.00 89.00 183 GLN A O 1
ATOM 1472 N N . TYR A 1 184 ? 0.879 -1.744 -1.589 1.00 90.25 184 TYR A N 1
ATOM 1473 C CA . TYR A 1 184 ? -0.168 -2.714 -1.315 1.00 90.25 184 TYR A CA 1
ATOM 1474 C C . TYR A 1 184 ? 0.059 -3.441 0.017 1.00 90.25 184 TYR A C 1
ATOM 1476 O O . TYR A 1 184 ? -0.895 -3.691 0.751 1.00 90.25 184 TYR A O 1
ATOM 1484 N N . GLU A 1 185 ? 1.305 -3.764 0.365 1.00 91.38 185 GLU A N 1
ATOM 1485 C CA . GLU A 1 185 ? 1.635 -4.359 1.660 1.00 91.38 185 GLU A CA 1
ATOM 1486 C C . GLU A 1 185 ? 1.377 -3.407 2.829 1.00 91.38 185 GLU A C 1
ATOM 1488 O O . GLU A 1 185 ? 0.791 -3.842 3.823 1.00 91.38 185 GLU A O 1
ATOM 1493 N N . ASP A 1 186 ? 1.730 -2.130 2.690 1.00 91.00 186 ASP A N 1
ATOM 1494 C CA . ASP A 1 186 ? 1.443 -1.087 3.677 1.00 91.00 186 ASP A CA 1
ATOM 1495 C C . ASP A 1 186 ? -0.071 -0.933 3.872 1.00 91.00 186 ASP A C 1
ATOM 1497 O O . ASP A 1 186 ? -0.563 -0.999 5.001 1.00 91.00 186 ASP A O 1
ATOM 1501 N N . PHE A 1 187 ? -0.834 -0.867 2.774 1.00 90.75 187 PHE A N 1
ATOM 1502 C CA . PHE A 1 187 ? -2.295 -0.877 2.819 1.00 90.75 187 PHE A CA 1
ATOM 1503 C C . PHE A 1 187 ? -2.824 -2.102 3.571 1.00 90.75 187 PHE A C 1
ATOM 1505 O O . PHE A 1 187 ? -3.630 -1.960 4.491 1.00 90.75 187 PHE A O 1
ATOM 1512 N N . LEU A 1 188 ? -2.355 -3.309 3.240 1.00 92.19 188 LEU A N 1
ATOM 1513 C CA . LEU A 1 188 ? -2.774 -4.522 3.940 1.00 92.19 188 LEU A CA 1
ATOM 1514 C C . LEU A 1 188 ? -2.431 -4.484 5.430 1.00 92.19 188 LEU A C 1
ATOM 1516 O O . LEU A 1 188 ? -3.230 -4.963 6.230 1.00 92.19 188 LEU A O 1
ATOM 1520 N N . ASN A 1 189 ? -1.267 -3.962 5.817 1.00 92.00 189 ASN A N 1
ATOM 1521 C CA . ASN A 1 189 ? -0.875 -3.846 7.221 1.00 92.00 189 ASN A CA 1
ATOM 1522 C C . ASN A 1 189 ? -1.870 -2.963 7.983 1.00 92.00 189 ASN A C 1
ATOM 1524 O O . ASN A 1 189 ? -2.449 -3.424 8.968 1.00 92.00 189 ASN A O 1
ATOM 1528 N N . THR A 1 190 ? -2.181 -1.776 7.455 1.00 92.44 190 THR A N 1
ATOM 1529 C CA . THR A 1 190 ? -3.202 -0.889 8.029 1.00 92.44 190 THR A CA 1
ATOM 1530 C C . THR A 1 190 ? -4.570 -1.569 8.104 1.00 92.44 190 THR A C 1
ATOM 1532 O O . THR A 1 190 ? -5.254 -1.492 9.123 1.00 92.44 190 THR A O 1
ATOM 1535 N N . GLN A 1 191 ? -4.980 -2.295 7.058 1.00 93.75 191 GLN A N 1
ATOM 1536 C CA . GLN A 1 191 ? -6.248 -3.029 7.077 1.00 93.75 191 GLN A CA 1
ATOM 1537 C C . GLN A 1 191 ? -6.260 -4.146 8.131 1.00 93.75 191 GLN A C 1
ATOM 1539 O O . GLN A 1 191 ? -7.284 -4.355 8.779 1.00 93.75 191 GLN A O 1
ATOM 1544 N N . ARG A 1 192 ? -5.140 -4.848 8.361 1.00 92.31 192 ARG A N 1
ATOM 1545 C CA . ARG A 1 192 ? -5.042 -5.856 9.432 1.00 92.31 192 ARG A CA 1
ATOM 1546 C C . ARG A 1 192 ? -5.131 -5.227 10.819 1.00 92.31 192 ARG A C 1
ATOM 1548 O O . ARG A 1 192 ? -5.788 -5.805 11.680 1.00 92.31 192 ARG A O 1
ATOM 1555 N N . GLU A 1 193 ? -4.515 -4.068 11.032 1.00 93.06 193 GLU A N 1
ATOM 1556 C CA . GLU A 1 193 ? -4.606 -3.333 12.299 1.00 93.06 193 GLU A CA 1
ATOM 1557 C C . GLU A 1 193 ? -6.042 -2.884 12.580 1.00 93.06 193 GLU A C 1
ATOM 1559 O O . GLU A 1 193 ? -6.577 -3.155 13.656 1.00 93.06 193 GLU A O 1
ATOM 1564 N N . LEU A 1 194 ? -6.709 -2.283 11.590 1.00 94.44 194 LEU A N 1
ATOM 1565 C CA . LEU A 1 194 ? -8.113 -1.885 11.704 1.00 94.44 194 LEU A CA 1
ATOM 1566 C C . LEU A 1 194 ? -9.030 -3.096 11.930 1.00 94.44 194 LEU A C 1
ATOM 1568 O O . LEU A 1 194 ? -9.933 -3.041 12.768 1.00 94.44 194 LEU A O 1
ATOM 1572 N N . ALA A 1 195 ? -8.774 -4.213 11.241 1.00 93.75 195 ALA A N 1
ATOM 1573 C CA . ALA A 1 195 ? -9.485 -5.466 11.474 1.00 93.75 195 ALA A CA 1
ATOM 1574 C C . ALA A 1 195 ? -9.298 -5.960 12.914 1.00 93.75 195 ALA A C 1
ATOM 1576 O O . ALA A 1 195 ? -10.285 -6.303 13.555 1.00 93.75 195 ALA A O 1
ATOM 1577 N N . ALA A 1 196 ? -8.074 -5.950 13.448 1.00 92.56 196 ALA A N 1
ATOM 1578 C CA . ALA A 1 196 ? -7.796 -6.368 14.822 1.00 92.56 196 ALA A CA 1
ATOM 1579 C C . ALA A 1 196 ? -8.478 -5.463 15.864 1.00 92.56 196 ALA A C 1
ATOM 1581 O O . ALA A 1 196 ? -8.997 -5.962 16.860 1.00 92.56 196 ALA A O 1
ATOM 1582 N N . GLN A 1 197 ? -8.536 -4.149 15.620 1.00 94.06 197 GLN A N 1
ATOM 1583 C CA . GLN A 1 197 ? -9.223 -3.199 16.504 1.00 94.06 197 GLN A CA 1
ATOM 1584 C C . GLN A 1 197 ? -10.747 -3.399 16.522 1.00 94.06 197 GLN A C 1
ATOM 1586 O O . GLN A 1 197 ? -11.379 -3.250 17.566 1.00 94.06 197 GLN A O 1
ATOM 1591 N N . LYS A 1 198 ? -11.360 -3.708 15.371 1.00 95.00 198 LYS A N 1
ATOM 1592 C CA . LYS A 1 198 ? -12.825 -3.856 15.239 1.00 95.00 198 LYS A CA 1
ATOM 1593 C C . LYS A 1 198 ? -13.321 -5.287 15.462 1.00 95.00 198 LYS A C 1
ATOM 1595 O O . LYS A 1 198 ? -14.491 -5.494 15.790 1.00 95.00 198 LYS A O 1
ATOM 1600 N N . ILE A 1 199 ? -12.451 -6.275 15.278 1.00 93.69 199 ILE A N 1
ATOM 1601 C CA . ILE A 1 199 ? -12.735 -7.705 15.391 1.00 93.69 199 ILE A CA 1
ATOM 1602 C C . ILE A 1 199 ? -11.673 -8.320 16.312 1.00 93.69 199 ILE A C 1
ATOM 1604 O O . ILE A 1 199 ? -10.662 -8.829 15.830 1.00 93.69 199 ILE A O 1
ATOM 1608 N N . PRO A 1 200 ? -11.873 -8.292 17.641 1.00 91.25 200 PRO A N 1
ATOM 1609 C CA . PRO A 1 200 ? -10.885 -8.803 18.590 1.00 91.25 200 PRO A CA 1
ATOM 1610 C C . PRO A 1 200 ? -10.498 -10.269 18.338 1.00 91.25 200 PRO A C 1
ATOM 1612 O O . PRO A 1 200 ? -9.344 -10.651 18.510 1.00 91.25 200 PRO A O 1
ATOM 1615 N N . GLU A 1 201 ? -11.438 -11.092 17.859 1.00 91.44 201 GLU A N 1
ATOM 1616 C CA . GLU A 1 201 ? -11.199 -12.506 17.550 1.00 91.44 201 GLU A CA 1
ATOM 1617 C C . GLU A 1 201 ? -10.239 -12.716 16.369 1.00 91.44 201 GLU A C 1
ATOM 1619 O O . GLU A 1 201 ? -9.695 -13.805 16.216 1.00 91.44 201 GLU A O 1
ATOM 1624 N N . TYR A 1 202 ? -10.013 -11.695 15.534 1.00 90.44 202 TYR A N 1
ATOM 1625 C CA . TYR A 1 202 ? -9.166 -11.780 14.342 1.00 90.44 202 TYR A CA 1
ATOM 1626 C C . TYR A 1 202 ? -7.667 -11.888 14.669 1.00 90.44 202 TYR A C 1
ATOM 1628 O O . TYR A 1 202 ? -6.917 -12.483 13.889 1.00 90.44 202 TYR A O 1
ATOM 1636 N N . ASN A 1 203 ? -7.241 -11.340 15.813 1.00 90.50 203 ASN A N 1
ATOM 1637 C CA . ASN A 1 203 ? -5.846 -11.346 16.270 1.00 90.50 203 ASN A CA 1
ATOM 1638 C C . ASN A 1 203 ? -5.655 -12.033 17.638 1.00 90.50 203 ASN A C 1
ATOM 1640 O O . ASN A 1 203 ? -4.578 -11.965 18.223 1.00 90.50 203 ASN A O 1
ATOM 1644 N N . ASP A 1 204 ? -6.696 -12.689 18.157 1.00 92.31 204 ASP A N 1
ATOM 1645 C CA . ASP A 1 204 ? -6.628 -13.481 19.388 1.00 92.31 204 ASP A CA 1
ATOM 1646 C C . ASP A 1 204 ? -5.793 -14.757 19.131 1.00 92.31 204 ASP A C 1
ATOM 1648 O O . ASP A 1 204 ? -6.172 -15.548 18.262 1.00 92.31 204 ASP A O 1
ATOM 1652 N N . PRO A 1 205 ? -4.692 -15.006 19.869 1.00 90.31 205 PRO A N 1
ATOM 1653 C CA . PRO A 1 205 ? -3.808 -16.153 19.633 1.00 90.31 205 PRO A CA 1
ATOM 1654 C C . PRO A 1 205 ? -4.502 -17.521 19.668 1.00 90.31 205 PRO A C 1
ATOM 1656 O O . PRO A 1 205 ? -4.042 -18.455 19.020 1.00 90.31 205 PRO A O 1
ATOM 1659 N N . ASN A 1 206 ? -5.608 -17.643 20.405 1.00 92.81 206 ASN A N 1
ATOM 1660 C CA . ASN A 1 206 ? -6.332 -18.900 20.577 1.00 92.81 206 ASN A CA 1
ATOM 1661 C C . ASN A 1 206 ? -7.526 -19.027 19.622 1.00 92.81 206 ASN A C 1
ATOM 1663 O O . ASN A 1 206 ? -7.986 -20.137 19.353 1.00 92.81 206 ASN A O 1
ATOM 1667 N N . LYS A 1 207 ? -8.064 -17.904 19.127 1.00 92.69 207 LYS A N 1
ATOM 1668 C CA . LYS A 1 207 ? -9.291 -17.889 18.309 1.00 92.69 207 LYS A CA 1
ATOM 1669 C C . LYS A 1 207 ? -9.060 -17.518 16.853 1.00 92.69 207 LYS A C 1
ATOM 1671 O O . LYS A 1 207 ? -9.889 -17.894 16.028 1.00 92.69 207 LYS A O 1
ATOM 1676 N N . ALA A 1 208 ? -7.974 -16.823 16.521 1.00 90.44 208 ALA A N 1
ATOM 1677 C CA . ALA A 1 208 ? -7.757 -16.249 15.194 1.00 90.44 208 ALA A CA 1
ATOM 1678 C C . ALA A 1 208 ? -7.812 -17.294 14.078 1.00 90.44 208 ALA A C 1
ATOM 1680 O O . ALA A 1 208 ? -8.477 -17.071 13.066 1.00 90.44 208 ALA A O 1
ATOM 1681 N N . ASP A 1 209 ? -7.171 -18.448 14.263 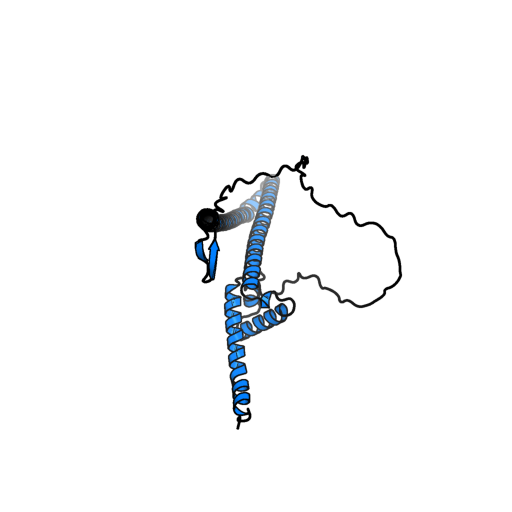1.00 91.06 209 ASP A N 1
ATOM 1682 C CA . ASP A 1 209 ? -7.138 -19.494 13.238 1.00 91.06 209 ASP A CA 1
ATOM 1683 C C . ASP A 1 209 ? -8.526 -20.090 12.997 1.00 91.06 209 ASP A C 1
ATOM 1685 O O . ASP A 1 209 ? -8.998 -20.144 11.859 1.00 91.06 209 ASP A O 1
ATOM 1689 N N . GLN A 1 210 ? -9.232 -20.458 14.071 1.00 91.81 210 GLN A N 1
ATOM 1690 C CA . GLN A 1 210 ? -10.602 -20.965 13.969 1.00 91.81 210 GLN A CA 1
ATOM 1691 C C . GLN A 1 210 ? -11.550 -19.910 13.394 1.00 91.81 210 GLN A C 1
ATOM 1693 O O . GLN A 1 210 ? -12.382 -20.222 12.543 1.00 91.81 210 GLN A O 1
ATOM 1698 N N . PHE A 1 211 ? -11.411 -18.653 13.815 1.00 92.44 211 PHE A N 1
ATOM 1699 C CA . PHE A 1 211 ? -12.198 -17.534 13.312 1.00 92.44 211 PHE A CA 1
ATOM 1700 C C . PHE A 1 211 ? -12.004 -17.349 11.803 1.00 92.44 211 PHE A C 1
ATOM 1702 O O . PHE A 1 211 ? -12.989 -17.295 11.065 1.00 92.44 211 PHE A O 1
ATOM 1709 N N . LYS A 1 212 ? -10.755 -17.328 11.321 1.00 91.81 212 LYS A N 1
ATOM 1710 C CA . LYS A 1 212 ? -10.432 -17.206 9.891 1.00 91.81 212 LYS A CA 1
ATOM 1711 C C . LYS A 1 212 ? -10.975 -18.388 9.091 1.00 91.81 212 LYS A C 1
ATOM 1713 O O . LYS A 1 212 ? -11.591 -18.173 8.050 1.00 91.81 212 LYS A O 1
ATOM 1718 N N . VAL A 1 213 ? -10.822 -19.621 9.580 1.00 92.50 213 VAL A N 1
ATOM 1719 C CA . VAL A 1 213 ? -11.377 -20.819 8.922 1.00 92.50 213 VAL A CA 1
ATOM 1720 C C . VAL A 1 213 ? -12.902 -20.740 8.826 1.00 92.50 213 VAL A C 1
ATOM 1722 O O . VAL A 1 213 ? -13.462 -20.913 7.741 1.00 92.50 213 VAL A O 1
ATOM 1725 N N . ASN A 1 214 ? -13.579 -20.410 9.927 1.00 92.75 214 ASN A N 1
ATOM 1726 C CA . ASN A 1 214 ? -15.031 -20.245 9.953 1.00 92.75 214 ASN A CA 1
ATOM 1727 C C . ASN A 1 214 ? -15.486 -19.125 9.010 1.00 92.75 214 ASN A C 1
ATOM 1729 O O . ASN A 1 214 ? -16.496 -19.279 8.324 1.00 92.75 214 ASN A O 1
ATOM 1733 N N . MET A 1 215 ? -14.720 -18.034 8.916 1.00 93.06 215 MET A N 1
ATOM 1734 C CA . MET A 1 215 ? -14.978 -16.930 7.989 1.00 93.06 215 MET A CA 1
ATOM 1735 C C . MET A 1 215 ? -14.912 -17.379 6.541 1.00 93.06 215 MET A C 1
ATOM 1737 O O . MET A 1 215 ? -15.870 -17.176 5.797 1.00 93.06 215 MET A O 1
ATOM 1741 N N . ARG A 1 216 ? -13.825 -18.053 6.153 1.00 93.75 216 ARG A N 1
ATOM 1742 C CA . ARG A 1 216 ? -13.682 -18.599 4.800 1.00 93.75 216 ARG A CA 1
ATOM 1743 C C . ARG A 1 216 ? -14.828 -19.553 4.466 1.00 93.75 216 ARG A C 1
ATOM 1745 O O . ARG A 1 216 ? -15.403 -19.454 3.389 1.00 93.75 216 ARG A O 1
ATOM 1752 N N . ASN A 1 217 ? -15.207 -20.435 5.390 1.00 93.12 217 ASN A N 1
ATOM 1753 C CA . ASN A 1 217 ? -16.312 -21.375 5.184 1.00 93.12 217 ASN A CA 1
ATOM 1754 C C . ASN A 1 217 ? -17.671 -20.672 5.065 1.00 93.12 217 ASN A C 1
ATOM 1756 O O . ASN A 1 217 ? -18.487 -21.046 4.223 1.00 93.12 217 ASN A O 1
ATOM 1760 N N . SER A 1 218 ? -17.904 -19.635 5.873 1.00 93.50 218 SER A N 1
ATOM 1761 C CA . SER A 1 218 ? -19.104 -18.804 5.774 1.00 93.50 218 SER A CA 1
ATOM 1762 C C . SER A 1 218 ? -19.186 -18.142 4.398 1.00 93.50 218 SER A C 1
ATOM 1764 O O . SER A 1 218 ? -20.194 -18.305 3.713 1.00 93.50 218 SER A O 1
ATOM 1766 N N . LEU A 1 219 ? -18.105 -17.501 3.940 1.00 93.88 219 LEU A N 1
ATOM 1767 C CA . LEU A 1 219 ? -18.026 -16.874 2.615 1.00 93.88 219 LEU A CA 1
ATOM 1768 C C . LEU A 1 219 ? -18.241 -17.888 1.483 1.00 93.88 219 LEU A C 1
ATOM 1770 O O . LEU A 1 219 ? -19.054 -17.642 0.596 1.00 93.88 219 LEU A O 1
ATOM 1774 N N . ARG A 1 220 ? -17.624 -19.073 1.548 1.00 94.88 220 ARG A N 1
ATOM 1775 C CA . ARG A 1 220 ? -17.885 -20.150 0.574 1.00 94.88 220 ARG A CA 1
ATOM 1776 C C . ARG A 1 220 ? -19.360 -20.542 0.516 1.00 94.88 220 ARG A C 1
ATOM 1778 O O . ARG A 1 220 ? -19.873 -20.818 -0.561 1.00 94.88 220 ARG A O 1
ATOM 1785 N N . SER A 1 221 ? -20.071 -20.520 1.647 1.00 93.69 221 SER A N 1
ATOM 1786 C CA . SER A 1 221 ? -21.512 -20.814 1.666 1.00 93.69 221 SER A CA 1
ATOM 1787 C C . SER A 1 221 ? -22.379 -19.755 0.971 1.00 93.69 221 SER A C 1
ATOM 1789 O O . SER A 1 221 ? -23.521 -20.052 0.631 1.00 93.69 221 SER A O 1
ATOM 1791 N N . TYR A 1 222 ? -21.837 -18.557 0.728 1.00 93.62 222 TYR A N 1
ATOM 1792 C CA . TYR A 1 222 ? -22.446 -17.513 -0.103 1.00 93.62 222 TYR A CA 1
ATOM 1793 C C . TYR A 1 222 ? -22.017 -17.580 -1.580 1.00 93.62 222 TYR A C 1
ATOM 1795 O O . TYR A 1 222 ? -22.492 -16.778 -2.376 1.00 93.62 222 TYR A O 1
ATOM 1803 N N . GLY A 1 223 ? -21.147 -18.525 -1.957 1.00 94.62 223 GLY A N 1
ATOM 1804 C CA . GLY A 1 223 ? -20.694 -18.724 -3.337 1.00 94.62 223 GLY A CA 1
ATOM 1805 C C . GLY A 1 223 ? -19.332 -18.115 -3.674 1.00 94.62 223 GLY A C 1
ATOM 1806 O O . GLY A 1 223 ? -18.902 -18.239 -4.816 1.00 94.62 223 GLY A O 1
ATOM 1807 N N . PHE A 1 224 ? -18.631 -17.508 -2.710 1.00 95.25 224 PHE A N 1
ATOM 1808 C CA . PHE A 1 224 ? -17.281 -16.988 -2.947 1.00 95.25 224 PHE A CA 1
ATOM 1809 C C . PHE A 1 224 ? -16.272 -18.121 -3.167 1.00 95.25 224 PHE A C 1
ATOM 1811 O O . PHE A 1 224 ? -16.235 -19.096 -2.407 1.00 95.25 224 PHE A O 1
ATOM 1818 N N . ASN A 1 225 ? -15.408 -17.964 -4.167 1.00 94.38 225 ASN A N 1
ATOM 1819 C CA . ASN A 1 225 ? -14.315 -18.889 -4.441 1.00 94.38 225 ASN A CA 1
ATOM 1820 C C . ASN A 1 225 ? -13.043 -18.544 -3.638 1.00 94.38 225 ASN A C 1
ATOM 1822 O O . ASN A 1 225 ? -12.920 -17.484 -3.020 1.00 94.38 225 ASN A O 1
ATOM 1826 N N . ASP A 1 226 ? -12.060 -19.449 -3.638 1.00 91.00 226 ASP A N 1
ATOM 1827 C CA . ASP A 1 226 ? -10.840 -19.270 -2.844 1.00 91.00 226 ASP A CA 1
ATOM 1828 C C . ASP A 1 226 ? -9.954 -18.102 -3.300 1.00 91.00 226 ASP A C 1
ATOM 1830 O O . ASP A 1 226 ? -9.251 -17.536 -2.458 1.00 91.00 226 ASP A O 1
ATOM 1834 N N . GLN A 1 227 ? -9.997 -17.714 -4.580 1.00 91.31 227 GLN A N 1
ATOM 1835 C CA . GLN A 1 227 ? -9.278 -16.535 -5.071 1.00 91.31 227 GLN A CA 1
ATOM 1836 C C . GLN A 1 227 ? -9.932 -15.243 -4.585 1.00 91.31 227 GLN A C 1
ATOM 1838 O O . GLN A 1 227 ? -9.221 -14.362 -4.118 1.00 91.31 227 GLN A O 1
ATOM 1843 N N . GLU A 1 228 ? -11.259 -15.135 -4.636 1.00 92.00 228 GLU A N 1
ATOM 1844 C CA . GLU A 1 228 ? -11.997 -13.960 -4.153 1.00 92.00 228 GLU A CA 1
ATOM 1845 C C . GLU A 1 228 ? -11.790 -13.767 -2.648 1.00 92.00 228 GLU A C 1
ATOM 1847 O O . GLU A 1 228 ? -11.445 -12.679 -2.189 1.00 92.00 228 GLU A O 1
ATOM 1852 N N . ILE A 1 229 ? -11.903 -14.855 -1.879 1.00 92.19 229 ILE A N 1
ATOM 1853 C CA . ILE A 1 229 ? -11.631 -14.849 -0.436 1.00 92.19 229 ILE A CA 1
ATOM 1854 C C . ILE A 1 229 ? -10.167 -14.482 -0.170 1.00 92.19 229 ILE A C 1
ATOM 1856 O O . ILE A 1 229 ? -9.867 -13.709 0.740 1.00 92.19 229 ILE A O 1
ATOM 1860 N N . GLY A 1 230 ? -9.250 -15.034 -0.968 1.00 88.56 230 GLY A N 1
ATOM 1861 C CA . GLY A 1 230 ? -7.821 -14.762 -0.881 1.00 88.56 230 GLY A CA 1
ATOM 1862 C C . GLY A 1 230 ? -7.438 -13.339 -1.277 1.00 88.56 230 GLY A C 1
ATOM 1863 O O . GLY A 1 230 ? -6.377 -12.894 -0.871 1.00 88.56 230 GLY A O 1
ATOM 1864 N N . GLN A 1 231 ? -8.272 -12.609 -2.018 1.00 89.69 231 GLN A N 1
ATOM 1865 C CA . GLN A 1 231 ? -8.035 -11.216 -2.420 1.00 89.69 231 GLN A CA 1
ATOM 1866 C C . GLN A 1 231 ? -8.709 -10.200 -1.494 1.00 89.69 231 GLN A C 1
ATOM 1868 O O . GLN A 1 231 ? -8.512 -8.994 -1.656 1.00 89.69 231 GLN A O 1
ATOM 1873 N N . LEU A 1 232 ? -9.484 -10.662 -0.509 1.00 90.94 232 LEU A N 1
ATOM 1874 C CA . LEU A 1 232 ? -10.183 -9.779 0.409 1.00 90.94 232 LEU A CA 1
ATOM 1875 C C . LEU A 1 232 ? -9.173 -9.001 1.254 1.00 90.94 232 LEU A C 1
ATOM 1877 O O . LEU A 1 232 ? -8.536 -9.574 2.134 1.00 90.94 232 LEU A O 1
ATOM 1881 N N . ALA A 1 233 ? -9.009 -7.713 0.962 1.00 90.50 233 ALA A N 1
ATOM 1882 C CA . ALA A 1 233 ? -7.994 -6.858 1.573 1.00 90.50 233 ALA A CA 1
ATOM 1883 C C . ALA A 1 233 ? -8.572 -5.846 2.571 1.00 90.50 233 ALA A C 1
ATOM 1885 O O . ALA A 1 233 ? -7.886 -5.464 3.510 1.00 90.50 233 ALA A O 1
ATOM 1886 N N . ASP A 1 234 ? -9.821 -5.424 2.384 1.00 93.50 234 ASP A N 1
ATOM 1887 C CA . ASP A 1 234 ? -10.455 -4.383 3.193 1.00 93.50 234 ASP A CA 1
ATOM 1888 C C . ASP A 1 234 ? -11.160 -4.977 4.426 1.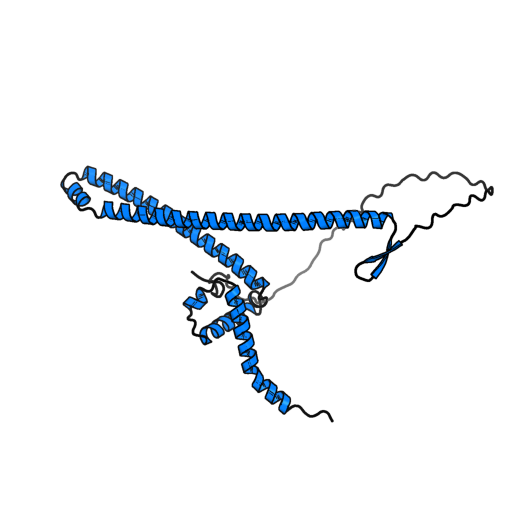00 93.50 234 ASP A C 1
ATOM 1890 O O . ASP A 1 234 ? -11.991 -5.887 4.320 1.00 93.50 234 ASP A O 1
ATOM 1894 N N . HIS A 1 235 ? -10.835 -4.449 5.610 1.00 94.69 235 HIS A N 1
ATOM 1895 C CA . HIS A 1 235 ? -11.374 -4.909 6.893 1.00 94.69 235 HIS A CA 1
ATOM 1896 C C . HIS A 1 235 ? -12.894 -4.747 7.014 1.00 94.69 235 HIS A C 1
ATOM 1898 O O . HIS A 1 235 ? -13.534 -5.510 7.741 1.00 94.69 235 HIS A O 1
ATOM 1904 N N . ARG A 1 236 ? -13.498 -3.798 6.291 1.00 94.75 236 ARG A N 1
ATOM 1905 C CA . ARG A 1 236 ? -14.948 -3.558 6.317 1.00 94.75 236 ARG A CA 1
ATOM 1906 C C . ARG A 1 236 ? -15.714 -4.775 5.819 1.00 94.75 236 ARG A C 1
ATOM 1908 O O . ARG A 1 236 ? -16.733 -5.141 6.400 1.00 94.75 236 ARG A O 1
ATOM 1915 N N . PHE A 1 237 ? -15.189 -5.464 4.807 1.00 92.88 237 PHE A N 1
ATOM 1916 C CA . PHE A 1 237 ? -15.792 -6.711 4.349 1.00 92.88 237 PHE A CA 1
ATOM 1917 C C . PHE A 1 237 ? -15.690 -7.821 5.397 1.00 92.88 237 PHE A C 1
ATOM 1919 O O . PHE A 1 237 ? -16.611 -8.626 5.504 1.00 92.88 237 PHE A O 1
ATOM 1926 N N . LEU A 1 238 ? -14.630 -7.849 6.216 1.00 92.44 238 LEU A N 1
ATOM 1927 C CA . LEU A 1 238 ? -14.553 -8.795 7.336 1.00 92.44 238 LEU A CA 1
ATOM 1928 C C . LEU A 1 238 ? -15.604 -8.525 8.397 1.00 92.44 238 LEU A C 1
ATOM 1930 O O . LEU A 1 238 ? -16.149 -9.477 8.949 1.00 92.44 238 LEU A O 1
ATOM 1934 N N . MET A 1 239 ? -15.889 -7.255 8.681 1.00 94.38 239 MET A N 1
ATOM 1935 C CA . MET A 1 239 ? -16.941 -6.888 9.628 1.00 94.38 239 MET A CA 1
ATOM 1936 C C . MET A 1 239 ? -18.296 -7.393 9.133 1.00 94.38 239 MET A C 1
ATOM 1938 O O . MET A 1 239 ? -18.976 -8.126 9.844 1.00 94.38 239 MET A O 1
ATOM 1942 N N . VAL A 1 240 ? -18.629 -7.119 7.870 1.00 94.88 240 VAL A N 1
ATOM 1943 C CA . VAL A 1 240 ? -19.876 -7.601 7.259 1.00 94.88 240 VAL A CA 1
ATOM 1944 C C . VAL A 1 240 ? -19.939 -9.131 7.249 1.00 94.88 240 VAL A C 1
ATOM 1946 O O . VAL A 1 240 ? -20.961 -9.721 7.598 1.00 94.88 240 VAL A O 1
ATOM 1949 N N . ALA A 1 241 ? -18.843 -9.800 6.887 1.00 93.06 241 ALA A N 1
ATOM 1950 C CA . ALA A 1 241 ? -18.789 -11.257 6.854 1.00 93.06 241 ALA A CA 1
ATOM 1951 C C . ALA A 1 241 ? -18.909 -11.880 8.260 1.00 93.06 241 ALA A C 1
ATOM 1953 O O . ALA A 1 241 ? -19.554 -12.921 8.421 1.00 93.06 241 ALA A O 1
ATOM 1954 N N . ARG A 1 242 ? -18.356 -11.226 9.292 1.00 94.00 242 ARG A N 1
ATOM 1955 C CA . ARG A 1 242 ? -18.538 -11.594 10.705 1.00 94.00 242 ARG A CA 1
ATOM 1956 C C . ARG A 1 242 ? -19.996 -11.469 11.119 1.00 94.00 242 ARG A C 1
ATOM 1958 O O . ARG A 1 242 ? -20.528 -12.402 11.722 1.00 94.00 242 ARG A O 1
ATOM 1965 N N . ASP A 1 243 ? -20.645 -10.364 10.775 1.00 94.25 243 ASP A N 1
ATOM 1966 C CA . ASP A 1 243 ? -22.049 -10.133 11.108 1.00 94.25 243 ASP A CA 1
ATOM 1967 C C . ASP A 1 243 ? -22.935 -11.190 10.439 1.00 94.25 243 ASP A C 1
ATOM 1969 O O . ASP A 1 243 ? -23.720 -11.858 11.115 1.00 94.25 243 ASP A O 1
ATOM 1973 N N . ALA A 1 244 ? -22.717 -11.454 9.148 1.00 93.44 244 ALA A N 1
ATOM 1974 C CA . ALA A 1 244 ? -23.405 -12.511 8.410 1.00 93.44 244 ALA A CA 1
ATOM 1975 C C . ALA A 1 244 ? -23.202 -13.899 9.047 1.00 93.44 244 ALA A C 1
ATOM 1977 O O . ALA A 1 244 ? -24.165 -14.645 9.251 1.00 93.44 244 ALA A O 1
ATOM 1978 N N . MET A 1 245 ? -21.963 -14.238 9.423 1.00 92.94 245 MET A N 1
ATOM 1979 C CA . MET A 1 245 ? -21.652 -15.496 10.105 1.00 92.94 245 MET A CA 1
ATOM 1980 C C . MET A 1 245 ? -22.357 -15.600 11.463 1.00 92.94 245 MET A C 1
ATOM 1982 O O . MET A 1 245 ? -22.952 -16.632 11.777 1.00 92.94 245 MET A O 1
ATOM 1986 N N . SER A 1 246 ? -22.302 -14.547 12.281 1.00 91.44 246 SER A N 1
ATOM 1987 C CA . SER A 1 246 ? -22.923 -14.537 13.608 1.00 91.44 246 SER A CA 1
ATOM 1988 C C . SER A 1 246 ? -24.446 -14.670 13.518 1.00 91.44 246 SER A C 1
ATOM 1990 O O . SER A 1 246 ? -25.038 -15.468 14.248 1.00 91.44 246 SER A O 1
ATOM 1992 N N . TYR A 1 247 ? -25.071 -13.991 12.554 1.00 92.69 247 TYR A N 1
ATOM 1993 C CA . TYR A 1 247 ? -26.497 -14.104 12.278 1.00 92.69 247 TYR A CA 1
ATOM 1994 C C . TYR A 1 247 ? -26.887 -15.521 11.847 1.00 92.69 247 TYR A C 1
ATOM 1996 O O . TYR A 1 247 ? -27.858 -16.080 12.365 1.00 92.69 247 TYR A O 1
ATOM 2004 N N . LYS A 1 248 ? -26.109 -16.139 10.949 1.00 89.75 248 LYS A N 1
ATOM 2005 C CA . LYS A 1 248 ? -26.316 -17.532 10.529 1.00 89.75 248 LYS A CA 1
ATOM 2006 C C . LYS A 1 248 ? -26.235 -18.487 11.722 1.00 89.75 248 LYS A C 1
ATOM 2008 O O . LYS A 1 248 ? -27.169 -19.246 11.962 1.00 89.75 248 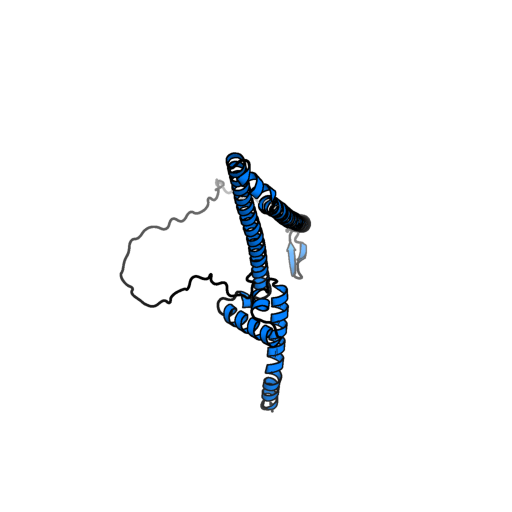LYS A O 1
ATOM 2013 N N . ASN A 1 249 ? -25.199 -18.349 12.551 1.00 88.50 249 ASN A N 1
ATOM 2014 C CA . ASN A 1 249 ? -25.031 -19.141 13.771 1.00 88.50 249 ASN A CA 1
ATOM 2015 C C . ASN A 1 249 ? -26.208 -18.983 14.748 1.00 88.50 249 ASN A C 1
ATOM 2017 O O . ASN A 1 249 ? -26.619 -19.954 15.385 1.00 88.50 249 ASN A O 1
ATOM 2021 N N . LEU A 1 250 ? -26.762 -17.775 14.889 1.00 89.81 250 LEU A N 1
ATOM 2022 C CA . LEU A 1 250 ? -27.955 -17.544 15.705 1.00 89.81 250 LEU A CA 1
ATOM 2023 C C . LEU A 1 250 ? -29.182 -18.238 15.109 1.00 89.81 250 LEU A C 1
ATOM 2025 O O . LEU A 1 250 ? -29.917 -18.902 15.840 1.00 89.81 250 LEU A O 1
ATOM 2029 N N . LYS A 1 251 ? -29.397 -18.117 13.794 1.00 88.56 251 LYS A N 1
ATOM 2030 C CA . LYS A 1 251 ? -30.517 -18.753 13.088 1.00 88.56 251 LYS A CA 1
ATOM 2031 C C . LYS A 1 251 ? -30.478 -20.277 13.223 1.00 88.56 251 LYS A C 1
ATOM 2033 O O . LYS A 1 251 ? -31.509 -20.871 13.529 1.00 88.56 251 LYS A O 1
ATOM 2038 N N . ASP A 1 252 ? -29.299 -20.877 13.101 1.00 87.12 252 ASP A N 1
ATOM 2039 C CA . ASP A 1 252 ? -29.108 -22.325 13.224 1.00 87.12 252 ASP A CA 1
ATOM 2040 C C . ASP A 1 252 ? -29.313 -22.814 14.672 1.00 87.12 252 ASP A C 1
ATOM 2042 O O . ASP A 1 252 ? -29.820 -23.912 14.908 1.00 87.12 252 ASP A O 1
ATOM 2046 N N . LYS A 1 253 ? -28.998 -21.975 15.670 1.00 85.94 253 LYS A N 1
ATOM 2047 C CA . LYS A 1 253 ? -29.202 -22.284 17.098 1.00 85.94 253 LYS A CA 1
ATOM 2048 C C . LYS A 1 253 ? -30.637 -22.062 17.589 1.00 85.94 253 LYS A C 1
ATOM 2050 O O . LYS A 1 253 ? -31.037 -22.714 18.555 1.00 85.94 253 LYS A O 1
ATOM 2055 N N . LYS A 1 254 ? -31.432 -21.190 16.954 1.00 82.00 254 LYS A N 1
ATOM 2056 C CA . LYS A 1 254 ? -32.836 -20.912 17.338 1.00 82.00 254 LYS A CA 1
ATOM 2057 C C . LYS A 1 254 ? -33.694 -22.166 17.583 1.00 82.00 254 LYS A C 1
ATOM 2059 O O . LYS A 1 254 ? -34.286 -22.240 18.660 1.00 82.00 254 LYS A O 1
ATOM 2064 N N . PRO A 1 255 ? -33.761 -23.165 16.681 1.00 81.62 255 PRO A N 1
ATOM 2065 C CA . PRO A 1 255 ? -34.581 -24.358 16.913 1.00 81.62 255 PRO A CA 1
ATOM 2066 C C . PRO A 1 255 ? -34.106 -25.183 18.119 1.00 81.62 255 PRO A C 1
ATOM 2068 O O . PRO A 1 255 ? -34.917 -25.797 18.809 1.00 81.62 255 PRO A O 1
ATOM 2071 N N . ILE A 1 256 ? -32.804 -25.175 18.417 1.00 79.06 256 ILE A N 1
ATOM 2072 C CA . ILE A 1 256 ? -32.236 -25.874 19.580 1.00 79.06 256 ILE A CA 1
ATOM 2073 C C . ILE A 1 256 ? -32.664 -25.175 20.873 1.00 79.06 256 ILE A C 1
ATOM 2075 O O . ILE A 1 256 ? -33.078 -25.835 21.824 1.00 79.06 256 ILE A O 1
ATOM 2079 N N . VAL A 1 257 ? -32.597 -23.841 20.906 1.00 76.62 257 VAL A N 1
ATOM 2080 C CA . VAL A 1 257 ? -33.026 -23.050 22.068 1.00 76.62 257 VAL A CA 1
ATOM 2081 C C . VAL A 1 257 ? -34.527 -23.210 22.307 1.00 76.62 257 VAL A C 1
ATOM 2083 O O . VAL A 1 257 ? -34.929 -23.458 23.438 1.00 76.62 257 VAL A O 1
ATOM 2086 N N . GLN A 1 258 ? -35.350 -23.173 21.256 1.00 80.31 258 GLN A N 1
ATOM 2087 C CA . GLN A 1 258 ? -36.796 -23.398 21.372 1.00 80.31 258 GLN A CA 1
ATOM 2088 C C . GLN A 1 258 ? -37.127 -24.781 21.948 1.00 80.31 258 GLN A C 1
ATOM 2090 O O . GLN A 1 258 ? -37.957 -24.879 22.848 1.00 80.31 258 GLN A O 1
ATOM 2095 N N . LYS A 1 259 ? -36.431 -25.840 21.506 1.00 81.12 259 LYS A N 1
ATOM 2096 C CA . LYS A 1 259 ? -36.579 -27.186 22.087 1.00 81.12 259 LYS A CA 1
ATOM 2097 C C . LYS A 1 259 ? -36.179 -27.233 23.565 1.00 81.12 259 LYS A C 1
ATOM 2099 O O . LYS A 1 259 ? -36.856 -27.881 24.353 1.00 81.12 259 LYS A O 1
ATOM 2104 N N . LYS A 1 260 ? -35.105 -26.540 23.959 1.00 78.81 260 LYS A N 1
ATOM 2105 C CA . LYS A 1 260 ? -34.673 -26.472 25.366 1.00 78.81 260 LYS A CA 1
ATOM 2106 C C . LYS A 1 260 ? -35.674 -25.732 26.253 1.00 78.81 260 LYS A C 1
ATOM 2108 O O . LYS A 1 260 ? -35.937 -26.195 27.353 1.00 78.81 260 LYS A O 1
ATOM 2113 N N . VAL A 1 261 ? -36.244 -24.624 25.773 1.00 82.31 261 VAL A N 1
ATOM 2114 C CA . VAL A 1 261 ? -37.263 -23.856 26.510 1.00 82.31 261 VAL A CA 1
ATOM 2115 C C . VAL A 1 261 ? -38.563 -24.653 26.641 1.00 82.31 261 VAL A C 1
ATOM 2117 O O . VAL A 1 261 ? -39.133 -24.695 27.724 1.00 82.31 261 VAL A O 1
ATOM 2120 N N . ALA A 1 262 ? -39.001 -25.339 25.580 1.00 79.94 262 ALA A N 1
ATOM 2121 C CA . ALA A 1 262 ? -40.190 -26.193 25.628 1.00 79.94 262 ALA A CA 1
ATOM 2122 C C . ALA A 1 262 ? -40.048 -27.370 26.613 1.00 79.94 262 ALA A C 1
ATOM 2124 O O . ALA A 1 262 ? -41.034 -27.790 27.210 1.00 79.94 262 ALA A O 1
ATOM 2125 N N . ASN A 1 263 ? -38.824 -27.874 26.798 1.00 80.12 263 ASN A N 1
ATOM 2126 C CA . ASN A 1 263 ? -38.517 -28.994 27.689 1.00 80.12 263 ASN A CA 1
ATOM 2127 C C . ASN A 1 263 ? -38.084 -28.562 29.104 1.00 80.12 263 ASN A C 1
ATOM 2129 O O . ASN A 1 263 ? -37.715 -29.420 29.907 1.00 80.12 263 ASN A O 1
ATOM 2133 N N . ALA A 1 264 ? -38.074 -27.262 29.420 1.00 77.31 264 ALA A N 1
ATOM 2134 C CA . ALA A 1 264 ? -37.703 -26.790 30.750 1.00 77.31 264 ALA A CA 1
ATOM 2135 C C . ALA A 1 264 ? -38.831 -27.089 31.764 1.00 77.31 264 ALA A C 1
ATOM 2137 O O . ALA A 1 264 ? -40.002 -26.840 31.458 1.00 77.31 264 ALA A O 1
ATOM 2138 N N . PRO A 1 265 ? -38.517 -27.614 32.965 1.00 78.38 265 PRO A N 1
ATOM 2139 C CA . PRO A 1 265 ? -39.524 -27.885 33.986 1.00 78.38 265 PRO A CA 1
ATOM 2140 C C . PRO A 1 265 ? -40.195 -26.581 34.431 1.00 78.38 265 PRO A C 1
ATOM 2142 O O . PRO A 1 265 ? -39.528 -25.569 34.650 1.00 78.38 265 PRO A O 1
ATOM 2145 N N . LYS A 1 266 ? -41.526 -26.600 34.556 1.00 77.44 266 LYS A N 1
ATOM 2146 C CA . LYS A 1 266 ? -42.281 -25.452 35.069 1.00 77.44 266 LYS A CA 1
ATOM 2147 C C . LYS A 1 266 ? -41.966 -25.275 36.551 1.00 77.44 266 LYS A C 1
ATOM 2149 O O . LYS A 1 266 ? -42.070 -26.233 37.312 1.00 77.44 266 LYS A O 1
ATOM 2154 N N . VAL A 1 267 ? -41.589 -24.060 36.935 1.00 72.19 267 VAL A N 1
ATOM 2155 C CA . VAL A 1 267 ? -41.454 -23.678 38.343 1.00 72.19 267 VAL A CA 1
ATOM 2156 C C . VAL A 1 267 ? -42.864 -23.683 38.941 1.00 72.19 267 VAL A C 1
ATOM 2158 O O . VAL A 1 267 ? -43.751 -23.028 38.390 1.00 72.19 267 VAL A O 1
ATOM 2161 N N . VAL A 1 268 ? -43.068 -24.495 39.980 1.00 54.91 268 VAL A N 1
ATOM 2162 C CA . VAL A 1 268 ? -44.320 -24.615 40.748 1.00 54.91 268 VAL A CA 1
ATOM 2163 C C . VAL A 1 268 ? -44.201 -23.766 41.999 1.00 54.91 268 VAL A C 1
ATOM 2165 O O . VAL A 1 268 ? -43.113 -23.824 42.617 1.00 54.91 268 VAL A O 1
#

Radius of gyration: 38.24 Å; Cα contacts (8 Å, |Δi|>4): 115; chains: 1; bounding box: 73×71×125 Å

Secondary structure (DSSP, 8-state):
---SSS--S-S---PPP------------------PPPPPP-----------------------EEEEEETTEEEEEEHHHHHHHHHHHHHHHHHHHHHHHHHHHHHHHHHHHHHHHHHHHHHHHHHHHHHHHHHHHHHS-HHHHHHHHH-HHHHHHHHHHHHHHHHHHHHHHHHHHHHHHHHHHHHHHHHHHHHHHH-GGGS-TTTHHHHHHHHHHHHHHTT--HHHHHH---HHHHHHHHHHHHHHHHHHHHHHHHHHHHTSPPP-